Protein AF-A0A3N0CP15-F1 (afdb_monomer_lite)

Radius of gyration: 19.07 Å; chains: 1; bounding box: 37×77×39 Å

Sequence (208 aa):
MKNENTRAAVTLLIGIVIGVVVTFAYQRVSEISFGNDPLGYVDIVDRNRPIGADPAALLQRLDADTGGRWNVALHQDRHPIYGGTPLRSDATARHALARVVGLPDLASPDAQGVATNALDADSVRRNGILYVVWFQQPPMTQRWLVDNPRIFTAKDAEKARITYWAGTLAVYYVPAGEHDRSAQVRRWVQEAAQCPGTSAPCELIGAR

Organism: NCBI:txid661483

Secondary structure (DSSP, 8-state):
--SHHHHHHHHHHHHHHHHHHHHHHHHTT------S-TTTTEEEEES---S-S-HHHHHHHHHHHTTS-S--B---SS--SSS---TTT-HHHHHHHHTTBPPP-TTSSSEEEEEESTT-HHHHHHH-EEEEEEESSHHHHHHHHHH-S--BSSHHHHHH-EEEEETTEEEEEE-BTTB--HHHHHHHHHHHHH--STTS----S---

pLDDT: mean 71.69, std 19.22, range [30.52, 95.56]

Foldseek 3Di:
DPDPVVVVVVVVVVVVVVVVVVVVVVPVLDPPDPDPDLCPQEAELAQFQAPLADVLVLVVVVCVVVVNLFVKDAFPDDAGSPDDDHPVPPPPNVVVVVQFWDDDPSVDLFWGTKIWSRVPPRSCLQFNIKIKTFTRWSVSVVVCCSVPVAITPDSQQRVQWHWYDQIRMIMIGHANVVNGCPVVVVVSSNCVNPDRDDDDPDPPPDDD

Structure (mmCIF, N/CA/C/O backbone):
data_AF-A0A3N0CP15-F1
#
_entry.id   AF-A0A3N0CP15-F1
#
loop_
_atom_site.group_PDB
_atom_site.id
_atom_site.type_symbol
_atom_site.label_atom_id
_atom_site.label_alt_id
_atom_site.label_comp_id
_atom_site.label_asym_id
_atom_site.label_entity_id
_atom_site.label_seq_id
_atom_site.pdbx_PDB_ins_code
_atom_site.Cartn_x
_atom_site.Cartn_y
_atom_site.Cartn_z
_atom_site.occupancy
_atom_site.B_iso_or_equiv
_atom_site.auth_seq_id
_atom_site.auth_comp_id
_atom_site.auth_asym_id
_atom_site.auth_atom_id
_atom_site.pdbx_PDB_model_num
ATOM 1 N N . MET A 1 1 ? 3.086 -49.432 -19.889 1.00 46.22 1 MET A N 1
ATOM 2 C CA . MET A 1 1 ? 3.460 -48.000 -19.935 1.00 46.22 1 MET A CA 1
ATOM 3 C C . MET A 1 1 ? 2.237 -47.163 -20.294 1.00 46.22 1 MET A C 1
ATOM 5 O O . MET A 1 1 ? 1.964 -46.931 -21.460 1.00 46.22 1 MET A O 1
ATOM 9 N N . LYS A 1 2 ? 1.423 -46.798 -19.306 1.00 45.94 2 LYS A N 1
ATOM 10 C CA . LYS A 1 2 ? 0.228 -45.957 -19.476 1.00 45.94 2 LYS A CA 1
ATOM 11 C C . LYS A 1 2 ? -0.007 -45.363 -18.092 1.00 45.94 2 LYS A C 1
ATOM 13 O O . LYS A 1 2 ? -0.612 -46.057 -17.298 1.00 45.94 2 LYS A O 1
ATOM 18 N N . ASN A 1 3 ? 0.635 -44.244 -17.733 1.00 52.16 3 ASN A N 1
ATOM 19 C CA . ASN A 1 3 ? 0.315 -43.491 -16.500 1.00 52.16 3 ASN A CA 1
ATOM 20 C C . ASN A 1 3 ? 1.058 -42.150 -16.321 1.00 52.16 3 ASN A C 1
ATOM 22 O O . ASN A 1 3 ? 0.645 -41.369 -15.469 1.00 52.16 3 ASN A O 1
ATOM 26 N N . GLU A 1 4 ? 2.093 -41.824 -17.102 1.00 49.28 4 GLU A N 1
ATOM 27 C CA . GLU A 1 4 ? 2.768 -40.516 -16.961 1.00 49.28 4 GLU A CA 1
ATOM 28 C C . GLU A 1 4 ? 2.059 -39.387 -17.721 1.00 49.28 4 GLU A C 1
ATOM 30 O O . GLU A 1 4 ? 1.845 -38.311 -17.164 1.00 49.28 4 GLU A O 1
ATOM 35 N N . ASN A 1 5 ? 1.559 -39.652 -18.932 1.00 45.16 5 ASN A N 1
ATOM 36 C CA . ASN A 1 5 ? 0.883 -38.627 -19.741 1.00 45.16 5 ASN A CA 1
ATOM 37 C C . ASN A 1 5 ? -0.456 -38.166 -19.133 1.00 45.16 5 ASN A C 1
ATOM 39 O O . ASN A 1 5 ? -0.862 -37.021 -19.315 1.00 45.16 5 ASN A O 1
ATOM 43 N N . THR A 1 6 ? -1.129 -39.031 -18.367 1.00 45.34 6 THR A N 1
ATOM 44 C CA . THR A 1 6 ? -2.419 -38.715 -17.734 1.00 45.34 6 THR A CA 1
ATOM 45 C C . THR A 1 6 ? -2.257 -37.773 -16.540 1.00 45.34 6 THR A C 1
ATOM 47 O O . THR A 1 6 ? -3.115 -36.926 -16.313 1.00 45.34 6 THR A O 1
ATOM 50 N N . ARG A 1 7 ? -1.145 -37.864 -15.794 1.00 46.94 7 ARG A N 1
ATOM 51 C CA . ARG A 1 7 ? -0.870 -36.955 -14.668 1.00 46.94 7 ARG A CA 1
ATOM 52 C C . ARG A 1 7 ? -0.542 -35.546 -15.157 1.00 46.94 7 ARG A C 1
ATOM 54 O O . ARG A 1 7 ? -1.118 -34.594 -14.644 1.00 46.94 7 ARG A O 1
ATOM 61 N N . ALA A 1 8 ? 0.288 -35.422 -16.193 1.00 47.22 8 ALA A N 1
ATOM 62 C CA . ALA A 1 8 ? 0.636 -34.124 -16.775 1.00 47.22 8 ALA A CA 1
ATOM 63 C C . ALA A 1 8 ? -0.590 -33.389 -17.354 1.00 47.22 8 ALA A C 1
ATOM 65 O O . ALA A 1 8 ? -0.752 -32.189 -17.138 1.00 47.22 8 ALA A O 1
ATOM 66 N N . ALA A 1 9 ? -1.494 -34.115 -18.021 1.00 45.41 9 ALA A N 1
ATOM 67 C CA . ALA A 1 9 ? -2.716 -33.540 -18.585 1.00 45.41 9 ALA A CA 1
ATOM 68 C C . ALA A 1 9 ? -3.695 -33.037 -17.507 1.00 45.41 9 ALA A C 1
ATOM 70 O O . ALA A 1 9 ? -4.294 -31.976 -17.670 1.00 45.41 9 ALA A O 1
ATOM 71 N N . VAL A 1 10 ? -3.825 -33.758 -16.387 1.00 47.12 10 VAL A N 1
ATOM 72 C CA . VAL A 1 10 ? -4.705 -33.368 -15.271 1.00 47.12 10 VAL A CA 1
ATOM 73 C C . VAL A 1 10 ? -4.146 -32.158 -14.516 1.00 47.12 10 VAL A C 1
ATOM 75 O O . VAL A 1 10 ? -4.905 -31.252 -14.180 1.00 47.12 10 VAL A O 1
ATOM 78 N N . THR A 1 11 ? -2.827 -32.080 -14.304 1.00 50.75 11 THR A N 1
ATOM 79 C CA . THR A 1 11 ? -2.199 -30.916 -13.654 1.00 50.75 11 THR A CA 1
ATOM 80 C C . THR A 1 11 ? -2.327 -29.647 -14.503 1.00 50.75 11 THR A C 1
ATOM 82 O O . THR A 1 11 ? -2.621 -28.582 -13.960 1.00 50.75 11 THR A O 1
ATOM 85 N N . LEU A 1 12 ? -2.183 -29.753 -15.829 1.00 48.91 12 LEU A N 1
ATOM 86 C CA . LEU A 1 12 ? -2.346 -28.615 -16.738 1.00 48.91 12 LEU A CA 1
ATOM 87 C C . LEU A 1 12 ? -3.802 -28.113 -16.770 1.00 48.91 12 LEU A C 1
ATOM 89 O O . LEU A 1 12 ? -4.042 -26.911 -16.695 1.00 48.91 12 LEU A O 1
ATOM 93 N N . LEU A 1 13 ? -4.777 -29.028 -16.815 1.00 39.94 13 LEU A N 1
ATOM 94 C CA . LEU A 1 13 ? -6.205 -28.691 -16.794 1.00 39.94 13 LEU A CA 1
ATOM 95 C C . LEU A 1 13 ? -6.622 -28.004 -15.489 1.00 39.94 13 LEU A C 1
ATOM 97 O O . LEU A 1 13 ? -7.346 -27.013 -15.532 1.00 39.94 13 LEU A O 1
ATOM 101 N N . ILE A 1 14 ? -6.128 -28.471 -14.339 1.00 50.03 14 ILE A N 1
ATOM 102 C CA . ILE A 1 14 ? -6.395 -27.828 -13.043 1.00 50.03 14 ILE A CA 1
ATOM 103 C C . ILE A 1 14 ? -5.742 -26.438 -12.983 1.00 50.03 14 ILE A C 1
ATOM 105 O O . ILE A 1 14 ? -6.382 -25.491 -12.531 1.00 50.03 14 ILE A O 1
ATOM 109 N N . GLY A 1 15 ? -4.516 -26.284 -13.495 1.00 39.75 15 GLY A N 1
ATOM 110 C CA . GLY A 1 15 ? -3.841 -24.984 -13.572 1.00 39.75 15 GLY A CA 1
ATOM 111 C C . GLY A 1 15 ? -4.588 -23.966 -14.442 1.00 39.75 15 GLY A C 1
ATOM 112 O O . GLY A 1 15 ? -4.748 -22.815 -14.038 1.00 39.75 15 GLY A O 1
ATOM 113 N N . ILE A 1 16 ? -5.113 -24.396 -15.594 1.00 48.88 16 ILE A N 1
ATOM 114 C CA . ILE A 1 16 ? -5.900 -23.544 -16.501 1.00 48.88 16 ILE A CA 1
ATOM 115 C C . ILE A 1 16 ? -7.255 -23.188 -15.878 1.00 48.88 16 ILE A C 1
ATOM 117 O O . ILE A 1 16 ? -7.659 -22.029 -15.926 1.00 48.88 16 ILE A O 1
ATOM 121 N N . VAL A 1 17 ? -7.945 -24.143 -15.247 1.00 46.31 17 VAL A N 1
ATOM 122 C CA . VAL A 1 17 ? -9.242 -23.884 -14.599 1.00 46.31 17 VAL A CA 1
ATOM 123 C C . VAL A 1 17 ? -9.085 -22.941 -13.401 1.00 46.31 17 VAL A C 1
ATOM 125 O O . VAL A 1 17 ? -9.885 -22.021 -13.261 1.00 46.31 17 VAL A O 1
ATOM 128 N N . ILE A 1 18 ? -8.036 -23.084 -12.582 1.00 45.28 18 ILE A N 1
ATOM 129 C CA . ILE A 1 18 ? -7.762 -22.148 -11.477 1.00 45.28 18 ILE A CA 1
ATOM 130 C C . ILE A 1 18 ? -7.385 -20.764 -12.020 1.00 45.28 18 ILE A C 1
ATOM 132 O O . ILE A 1 18 ? -7.938 -19.768 -11.555 1.00 45.28 18 ILE A O 1
ATOM 136 N N . GLY A 1 19 ? -6.513 -20.690 -13.034 1.00 41.66 19 GLY A N 1
ATOM 137 C CA . GLY A 1 19 ? -6.135 -19.424 -13.668 1.00 41.66 19 GLY A CA 1
ATOM 138 C C . GLY A 1 19 ? -7.348 -18.666 -14.214 1.00 41.66 19 GLY A C 1
ATOM 139 O O . GLY A 1 19 ? -7.547 -17.502 -13.880 1.00 41.66 19 GLY A O 1
ATOM 140 N N . VAL A 1 20 ? -8.217 -19.349 -14.966 1.00 44.19 20 VAL A N 1
ATOM 141 C CA . VAL A 1 20 ? -9.418 -18.751 -15.573 1.00 44.19 20 VAL A CA 1
ATOM 142 C C . VAL A 1 20 ? -10.467 -18.375 -14.522 1.00 44.19 20 VAL A C 1
ATOM 144 O O . VAL A 1 20 ? -11.064 -17.306 -14.628 1.00 44.19 20 VAL A O 1
ATOM 147 N N . VAL A 1 21 ? -10.684 -19.190 -13.484 1.00 40.47 21 VAL A N 1
ATOM 148 C CA . VAL A 1 21 ? -11.671 -18.883 -12.429 1.00 40.47 21 VAL A CA 1
ATOM 149 C C . VAL A 1 21 ? -11.234 -17.685 -11.577 1.00 40.47 21 VAL A C 1
ATOM 151 O O . VAL A 1 21 ? -12.080 -16.855 -11.234 1.00 40.47 21 VAL A O 1
ATOM 154 N N . VAL A 1 22 ? -9.932 -17.523 -11.301 1.00 41.38 22 VAL A N 1
ATOM 155 C CA . VAL A 1 22 ? -9.411 -16.326 -10.616 1.00 41.38 22 VAL A CA 1
ATOM 156 C C . VAL A 1 22 ? -9.591 -15.079 -11.489 1.00 41.38 22 VAL A C 1
ATOM 158 O O . VAL A 1 22 ? -10.081 -14.062 -10.996 1.00 41.38 22 VAL A O 1
ATOM 161 N N . THR A 1 23 ? -9.305 -15.152 -12.795 1.00 37.84 23 THR A N 1
ATOM 162 C CA . THR A 1 23 ? -9.534 -14.018 -13.710 1.00 37.84 23 THR A CA 1
ATOM 163 C C . THR A 1 23 ? -11.022 -13.659 -13.829 1.00 37.84 23 THR A C 1
ATOM 165 O O . THR A 1 23 ? -11.381 -12.480 -13.826 1.00 37.84 23 THR A O 1
ATOM 168 N N . PHE A 1 24 ? -11.915 -14.653 -13.884 1.00 35.69 24 PHE A N 1
ATOM 169 C CA . PHE A 1 24 ? -13.351 -14.426 -14.096 1.00 35.69 24 PHE A CA 1
ATOM 170 C C . PHE A 1 24 ? -14.070 -13.889 -12.845 1.00 35.69 24 PHE A C 1
ATOM 172 O O . PHE A 1 24 ? -14.987 -13.071 -12.960 1.00 35.69 24 PHE A O 1
ATOM 179 N N . ALA A 1 25 ? -13.631 -14.275 -11.642 1.00 35.50 25 ALA A N 1
ATOM 180 C CA . ALA A 1 25 ? -14.121 -13.682 -10.395 1.00 35.50 25 ALA A CA 1
ATOM 181 C C . ALA A 1 25 ? -13.690 -12.207 -10.241 1.00 35.50 25 ALA A C 1
ATOM 183 O O . ALA A 1 25 ? -14.444 -11.401 -9.692 1.00 35.50 25 ALA A O 1
ATOM 184 N N . TYR A 1 26 ? -12.530 -11.824 -10.791 1.00 36.69 26 TYR A N 1
ATOM 185 C CA . TYR A 1 26 ? -12.058 -10.433 -10.808 1.00 36.69 26 TYR A CA 1
ATOM 186 C C . TYR A 1 26 ? -12.918 -9.514 -11.692 1.00 36.69 26 TYR A C 1
ATOM 188 O O . TYR A 1 26 ? -13.168 -8.364 -11.313 1.00 36.69 26 TYR A O 1
ATOM 196 N N . GLN A 1 27 ? -13.409 -10.015 -12.835 1.00 32.28 27 GLN A N 1
ATOM 197 C CA . GLN A 1 27 ? -14.164 -9.213 -13.807 1.00 32.28 27 GLN A CA 1
ATOM 198 C C . GLN A 1 27 ? -15.611 -8.909 -13.388 1.00 32.28 27 GLN A C 1
ATOM 200 O O . GLN A 1 27 ? -16.120 -7.847 -13.719 1.00 32.28 27 GLN A O 1
ATOM 205 N N . ARG A 1 28 ? -16.293 -9.762 -12.610 1.00 33.00 28 ARG A N 1
ATOM 206 C CA . ARG A 1 28 ? -17.709 -9.517 -12.242 1.00 33.00 28 ARG A CA 1
ATOM 207 C C . ARG A 1 28 ? -17.947 -8.486 -11.127 1.00 33.00 28 ARG A C 1
ATOM 209 O O . ARG A 1 28 ? -19.094 -8.241 -10.766 1.00 33.00 28 ARG A O 1
ATOM 216 N N . VAL A 1 29 ? -16.898 -7.869 -10.585 1.00 39.78 29 VAL A N 1
ATOM 217 C CA . VAL A 1 29 ? -16.997 -6.846 -9.521 1.00 39.78 29 VAL A CA 1
ATOM 218 C C . VAL A 1 29 ? -16.817 -5.416 -10.074 1.00 39.78 29 VAL A C 1
ATOM 220 O O . VAL A 1 29 ? -16.849 -4.451 -9.311 1.00 39.78 29 VAL A O 1
ATOM 223 N N . SER A 1 30 ? -16.635 -5.250 -11.389 1.00 37.47 30 SER A N 1
ATOM 224 C CA . SER A 1 30 ? -16.249 -3.979 -12.011 1.00 37.47 30 SER A CA 1
ATOM 225 C C . SER A 1 30 ? -17.428 -3.033 -12.286 1.00 37.47 30 SER A C 1
ATOM 227 O O . SER A 1 30 ? -17.996 -3.030 -13.372 1.00 37.47 30 SER A O 1
ATOM 229 N N . GLU A 1 31 ? -17.716 -2.155 -11.330 1.00 40.22 31 GLU A N 1
ATOM 230 C CA . GLU A 1 31 ? -18.265 -0.816 -11.603 1.00 40.22 31 GLU A CA 1
ATOM 231 C C . GLU A 1 31 ? -17.360 0.231 -10.942 1.00 40.22 31 GLU A C 1
ATOM 233 O O . GLU A 1 31 ? -17.780 1.024 -10.105 1.00 40.22 31 GLU A O 1
ATOM 238 N N . ILE A 1 32 ? -16.067 0.201 -11.271 1.00 46.78 32 ILE A N 1
ATOM 239 C CA . ILE A 1 32 ? -15.185 1.345 -11.030 1.00 46.78 32 ILE A CA 1
ATOM 240 C C . ILE A 1 32 ? -14.825 1.876 -12.413 1.00 46.78 32 ILE A C 1
ATOM 242 O O . ILE A 1 32 ? -13.934 1.360 -13.082 1.00 46.78 32 ILE A O 1
ATOM 246 N N . SER A 1 33 ? -15.610 2.846 -12.881 1.00 44.72 33 SER A N 1
ATOM 247 C CA . SER A 1 33 ? -15.343 3.568 -14.121 1.00 44.72 33 SER A CA 1
ATOM 248 C C . SER A 1 33 ? -14.274 4.615 -13.836 1.00 44.72 33 SER A C 1
ATOM 250 O O . SER A 1 33 ? -14.584 5.740 -13.449 1.00 44.72 33 SER A O 1
ATOM 252 N N . PHE A 1 34 ? -13.008 4.251 -14.010 1.00 55.12 34 PHE A N 1
ATOM 253 C CA . PHE A 1 34 ? -11.954 5.244 -14.192 1.00 55.12 34 PHE A CA 1
ATOM 254 C C . PHE A 1 34 ? -12.247 5.920 -15.537 1.00 55.12 34 PHE A C 1
ATOM 256 O O . PHE A 1 34 ? -12.466 5.220 -16.520 1.00 55.12 34 PHE A O 1
ATOM 263 N N . GLY A 1 35 ? -12.387 7.247 -15.577 1.00 54.44 35 GLY A N 1
ATOM 264 C CA . GLY A 1 35 ? -12.633 7.975 -16.828 1.00 54.44 35 GLY A CA 1
ATOM 265 C C . GLY A 1 35 ? -11.464 7.848 -17.820 1.00 54.44 35 GLY A C 1
ATOM 266 O O . GLY A 1 35 ? -10.743 6.860 -17.851 1.00 54.44 35 GLY A O 1
ATOM 267 N N . ASN A 1 36 ? -11.205 8.884 -18.618 1.00 68.88 36 ASN A N 1
ATOM 268 C CA . ASN A 1 36 ? -10.101 8.850 -19.593 1.00 68.88 36 ASN A CA 1
ATOM 269 C C . ASN A 1 36 ? -8.689 8.913 -18.965 1.00 68.88 36 ASN A C 1
ATOM 271 O O . ASN A 1 36 ? -7.705 8.823 -19.695 1.00 68.88 36 ASN A O 1
ATOM 275 N N . ASP A 1 37 ? -8.574 9.095 -17.644 1.00 79.69 37 ASP A N 1
ATOM 276 C CA . ASP A 1 37 ? -7.298 9.143 -16.926 1.00 79.69 37 ASP A CA 1
ATOM 277 C C . ASP A 1 37 ? -7.055 7.830 -16.153 1.00 79.69 37 ASP A C 1
ATOM 279 O O . ASP A 1 37 ? -7.742 7.583 -15.152 1.00 79.69 37 ASP A O 1
ATOM 283 N N . PRO A 1 38 ? -6.074 6.998 -16.564 1.00 81.81 38 PRO A N 1
ATOM 284 C CA . PRO A 1 38 ? -5.756 5.739 -15.891 1.00 81.81 38 PRO A CA 1
ATOM 285 C C . PRO A 1 38 ? -5.200 5.926 -14.473 1.00 81.81 38 PRO A C 1
ATOM 287 O O . PRO A 1 38 ? -5.120 4.947 -13.742 1.00 81.81 38 PRO A O 1
ATOM 290 N N . LEU A 1 39 ? -4.829 7.145 -14.065 1.00 86.75 39 LEU A N 1
ATOM 291 C CA . LEU A 1 39 ? -4.382 7.469 -12.705 1.00 86.75 39 LEU A CA 1
ATOM 292 C C . LEU A 1 39 ? -5.367 8.377 -11.958 1.00 86.75 39 LEU A C 1
ATOM 294 O O . LEU A 1 39 ? -5.045 8.852 -10.872 1.00 86.75 39 LEU A O 1
ATOM 298 N N . GLY A 1 40 ? -6.587 8.575 -12.473 1.00 83.19 40 GLY A N 1
ATOM 299 C CA . GLY A 1 40 ? -7.582 9.468 -11.862 1.00 83.19 40 GLY A CA 1
ATOM 300 C C . GLY A 1 40 ? -8.027 9.078 -10.442 1.00 83.19 40 GLY A C 1
ATOM 301 O O . GLY A 1 40 ? -8.698 9.856 -9.773 1.00 83.19 40 GLY A O 1
ATOM 302 N N . TYR A 1 41 ? -7.655 7.886 -9.965 1.00 85.56 41 TYR A N 1
ATOM 303 C CA . TYR A 1 41 ? -7.896 7.407 -8.599 1.00 85.56 41 TYR A CA 1
ATOM 304 C C . TYR A 1 41 ? -6.711 7.626 -7.637 1.00 85.56 41 TYR A C 1
ATOM 306 O O . TYR A 1 41 ? -6.780 7.185 -6.486 1.00 85.56 41 TYR A O 1
ATOM 314 N N . VAL A 1 42 ? -5.610 8.220 -8.108 1.00 90.44 42 VAL A N 1
ATOM 315 C CA . VAL A 1 42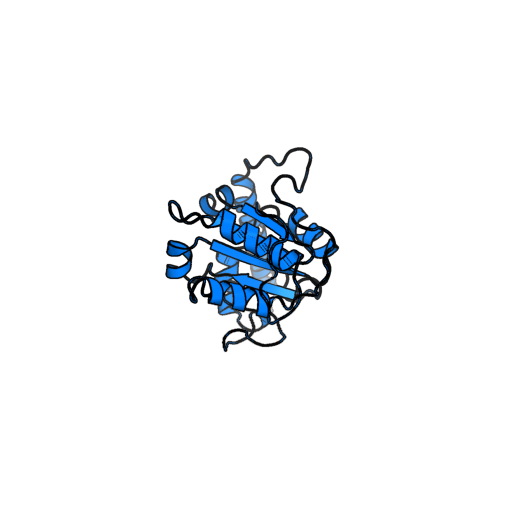 ? -4.356 8.396 -7.364 1.00 90.44 42 VAL A CA 1
ATOM 316 C C . VAL A 1 42 ? -4.157 9.870 -7.010 1.00 90.44 42 VAL A C 1
ATOM 318 O O . VAL A 1 42 ? -4.134 10.724 -7.893 1.00 90.44 42 VAL A O 1
ATOM 321 N N . ASP A 1 43 ? -3.929 10.170 -5.731 1.00 92.00 43 ASP A N 1
ATOM 322 C CA . ASP A 1 43 ? -3.411 11.471 -5.296 1.00 92.00 43 ASP A CA 1
ATOM 323 C C . ASP A 1 43 ? -1.889 11.504 -5.513 1.00 92.00 43 ASP A C 1
ATOM 325 O O . ASP A 1 43 ? -1.116 10.818 -4.835 1.00 92.00 43 ASP A O 1
ATOM 329 N N . ILE A 1 44 ? -1.453 12.262 -6.518 1.00 90.12 44 ILE A N 1
ATOM 330 C CA . ILE A 1 44 ? -0.044 12.357 -6.901 1.00 90.12 44 ILE A CA 1
ATOM 331 C C . ILE A 1 44 ? 0.630 13.438 -6.056 1.00 90.12 44 ILE A C 1
ATOM 333 O O . ILE A 1 44 ? 0.451 14.630 -6.299 1.00 90.12 44 ILE A O 1
ATOM 337 N N . VAL A 1 45 ? 1.452 13.012 -5.100 1.00 87.19 45 VAL A N 1
ATOM 338 C CA . VAL A 1 45 ? 2.216 13.889 -4.204 1.00 87.19 45 VAL A CA 1
ATOM 339 C C . VAL A 1 45 ? 3.534 14.329 -4.847 1.00 87.19 45 VAL A C 1
ATOM 341 O O . VAL A 1 45 ? 3.875 15.508 -4.813 1.00 87.19 45 VAL A O 1
ATOM 344 N N . ASP A 1 46 ? 4.266 13.395 -5.459 1.00 84.19 46 ASP A N 1
ATOM 345 C CA . ASP A 1 46 ? 5.496 13.651 -6.224 1.00 84.19 46 ASP A CA 1
ATOM 346 C C . ASP A 1 46 ? 5.651 12.550 -7.285 1.00 84.19 46 ASP A C 1
ATOM 348 O O . ASP A 1 46 ? 5.376 11.384 -7.010 1.00 84.19 46 ASP A O 1
ATOM 352 N N . ARG A 1 47 ? 6.086 12.892 -8.501 1.00 84.06 47 ARG A N 1
ATOM 353 C CA . ARG A 1 47 ? 6.284 11.927 -9.600 1.00 84.06 47 ARG A CA 1
ATOM 354 C C . ARG A 1 47 ? 7.712 11.427 -9.740 1.00 84.06 47 ARG A C 1
ATOM 356 O O . ARG A 1 47 ? 7.924 10.370 -10.320 1.00 84.06 47 ARG A O 1
ATOM 363 N N . ASN A 1 48 ? 8.692 12.193 -9.279 1.00 80.94 48 ASN A N 1
ATOM 364 C CA . ASN A 1 48 ? 10.073 12.070 -9.739 1.00 80.94 48 ASN A CA 1
ATOM 365 C C . ASN A 1 48 ? 11.046 11.676 -8.631 1.00 80.94 48 ASN A C 1
ATOM 367 O O . ASN A 1 48 ? 12.223 11.460 -8.915 1.00 80.94 48 ASN A O 1
ATOM 371 N N . ARG A 1 49 ? 10.591 11.576 -7.379 1.00 73.19 49 ARG A N 1
ATOM 372 C CA . ARG A 1 49 ? 11.471 11.276 -6.247 1.00 73.19 49 ARG A CA 1
ATOM 373 C C . ARG A 1 49 ? 12.099 9.871 -6.364 1.00 73.19 49 ARG A C 1
ATOM 375 O O . ARG A 1 49 ? 11.351 8.900 -6.282 1.00 73.19 49 ARG A O 1
ATOM 382 N N . PRO A 1 50 ? 13.430 9.728 -6.554 1.00 64.56 50 PRO A N 1
ATOM 383 C CA . PRO A 1 50 ? 14.091 8.418 -6.588 1.00 64.56 50 PRO A CA 1
ATOM 384 C C . PRO A 1 50 ? 14.163 7.797 -5.182 1.00 64.56 50 PRO A C 1
ATOM 386 O O . PRO A 1 50 ? 13.858 8.480 -4.201 1.00 64.56 50 PRO A O 1
ATOM 389 N N . ILE A 1 51 ? 14.633 6.542 -5.062 1.00 58.19 51 ILE A N 1
ATOM 390 C CA . ILE A 1 51 ? 14.958 5.951 -3.751 1.00 58.19 51 ILE A CA 1
ATOM 391 C C . ILE A 1 51 ? 16.120 6.751 -3.141 1.00 58.19 51 ILE A C 1
ATOM 393 O O . ILE A 1 51 ? 17.288 6.460 -3.384 1.00 58.19 51 ILE A O 1
ATOM 397 N N . GLY A 1 52 ? 15.793 7.797 -2.385 1.00 47.19 52 GLY A N 1
ATOM 398 C CA . GLY A 1 52 ? 16.735 8.582 -1.586 1.00 47.19 52 GLY A CA 1
ATOM 399 C C . GLY A 1 52 ? 16.455 8.496 -0.086 1.00 47.19 52 GLY A C 1
ATOM 400 O O . GLY A 1 52 ? 17.370 8.668 0.711 1.00 47.19 52 GLY A O 1
ATOM 401 N N . ALA A 1 53 ? 15.214 8.203 0.311 1.00 51.62 53 ALA A N 1
ATOM 402 C CA . ALA A 1 53 ? 14.864 7.902 1.693 1.00 51.62 53 ALA A CA 1
ATOM 403 C C . ALA A 1 53 ? 14.936 6.392 1.900 1.00 51.62 53 ALA A C 1
ATOM 405 O O . ALA A 1 53 ? 14.403 5.648 1.079 1.00 51.62 53 ALA A O 1
ATOM 406 N N . ASP A 1 54 ? 15.557 5.941 2.986 1.00 63.75 54 ASP A N 1
ATOM 407 C CA . ASP A 1 54 ? 15.429 4.555 3.423 1.00 63.75 54 ASP A CA 1
ATOM 408 C C . ASP A 1 54 ? 13.952 4.292 3.787 1.00 63.75 54 ASP A C 1
ATOM 410 O O . ASP A 1 54 ? 13.476 4.837 4.793 1.00 63.75 54 ASP A O 1
ATOM 414 N N . PRO A 1 55 ? 13.194 3.497 2.996 1.00 64.62 55 PRO A N 1
ATOM 415 C CA . PRO A 1 55 ? 11.787 3.225 3.281 1.00 64.62 55 PRO A CA 1
ATOM 416 C C . PRO A 1 55 ? 11.613 2.586 4.658 1.00 64.62 55 PRO A C 1
ATOM 418 O O . PRO A 1 55 ? 10.581 2.778 5.298 1.00 64.62 55 PRO A O 1
ATOM 421 N N . ALA A 1 56 ? 12.640 1.879 5.142 1.00 68.00 56 ALA A N 1
ATOM 422 C CA . ALA A 1 56 ? 12.620 1.296 6.464 1.00 68.00 56 ALA A CA 1
ATOM 423 C C . ALA A 1 56 ? 12.623 2.342 7.577 1.00 68.00 56 ALA A C 1
ATOM 425 O O . ALA A 1 56 ? 11.771 2.296 8.462 1.00 68.00 56 ALA A O 1
ATOM 426 N N . ALA A 1 57 ? 13.521 3.322 7.504 1.00 68.38 57 ALA A N 1
ATOM 427 C CA . ALA A 1 57 ? 13.556 4.427 8.458 1.00 68.38 57 ALA A CA 1
ATOM 428 C C . ALA A 1 57 ? 12.243 5.234 8.450 1.00 68.38 57 ALA A C 1
ATOM 430 O O . ALA A 1 57 ? 11.763 5.658 9.503 1.00 68.38 57 ALA A O 1
ATOM 431 N N . LEU A 1 58 ? 11.626 5.414 7.275 1.00 70.50 58 LEU A N 1
ATOM 432 C CA . LEU A 1 58 ? 10.335 6.099 7.145 1.00 70.50 58 LEU A CA 1
ATOM 433 C C . LEU A 1 58 ? 9.184 5.337 7.816 1.00 70.50 58 LEU A C 1
ATOM 435 O O . LEU A 1 58 ? 8.324 5.954 8.445 1.00 70.50 58 LEU A O 1
ATOM 439 N N . LEU A 1 59 ? 9.165 4.009 7.697 1.00 73.56 59 LEU A N 1
ATOM 440 C CA . LEU A 1 59 ? 8.151 3.163 8.328 1.00 73.56 59 LEU A CA 1
ATOM 441 C C . LEU A 1 59 ? 8.376 3.030 9.839 1.00 73.56 59 LEU A C 1
ATOM 443 O O . LEU A 1 59 ? 7.414 3.123 10.596 1.00 73.56 59 LEU A O 1
ATOM 447 N N . GLN A 1 60 ? 9.631 2.927 10.293 1.00 73.31 60 GLN A N 1
ATOM 448 C CA . GLN A 1 60 ? 9.968 2.991 11.724 1.00 73.31 60 GLN A CA 1
ATOM 449 C C . GLN A 1 60 ? 9.503 4.298 12.352 1.00 73.31 60 GLN A C 1
ATOM 451 O O . GLN A 1 60 ? 8.989 4.300 13.468 1.00 73.31 60 GLN A O 1
ATOM 456 N N . ARG A 1 61 ? 9.674 5.412 11.637 1.00 72.25 61 ARG A N 1
ATOM 457 C CA . ARG A 1 61 ? 9.206 6.718 12.092 1.00 72.25 61 ARG A CA 1
ATOM 458 C C . ARG A 1 61 ? 7.687 6.776 12.177 1.00 72.25 61 ARG A C 1
ATOM 460 O O . ARG A 1 61 ? 7.175 7.261 13.175 1.00 72.25 61 ARG A O 1
ATOM 467 N N . LEU A 1 62 ? 6.973 6.254 11.180 1.00 73.81 62 LEU A N 1
ATOM 468 C CA . LEU A 1 62 ? 5.513 6.164 11.225 1.00 73.81 62 LEU A CA 1
ATOM 469 C C . LEU A 1 62 ? 5.039 5.362 12.445 1.00 73.81 62 LEU A C 1
ATOM 471 O O . LEU A 1 62 ? 4.135 5.795 13.166 1.00 73.81 62 LEU A O 1
ATOM 475 N N . ASP A 1 63 ? 5.653 4.206 12.693 1.00 74.19 63 ASP A N 1
ATOM 476 C CA . ASP A 1 63 ? 5.341 3.422 13.881 1.00 74.19 63 ASP A CA 1
ATOM 477 C C . ASP A 1 63 ? 5.687 4.215 15.151 1.00 74.19 63 ASP A C 1
ATOM 479 O O . ASP A 1 63 ? 4.830 4.356 16.016 1.00 74.19 63 ASP A O 1
ATOM 483 N N . ALA A 1 64 ? 6.860 4.843 15.250 1.00 73.81 64 ALA A N 1
ATOM 484 C CA . ALA A 1 64 ? 7.241 5.656 16.410 1.00 73.81 64 ALA A CA 1
ATOM 485 C C . ALA A 1 64 ? 6.281 6.837 16.675 1.00 73.81 64 ALA A C 1
ATOM 487 O O . ALA A 1 64 ? 5.789 6.981 17.795 1.00 73.81 64 ALA A O 1
ATOM 488 N N . ASP A 1 65 ? 5.942 7.623 15.650 1.00 69.88 65 ASP A N 1
ATOM 489 C CA . ASP A 1 65 ? 5.045 8.788 15.733 1.00 69.88 65 ASP A CA 1
ATOM 490 C C . ASP A 1 65 ? 3.612 8.398 16.123 1.00 69.88 65 ASP A C 1
ATOM 492 O O . ASP A 1 65 ? 2.823 9.223 16.592 1.00 69.88 65 ASP A O 1
ATOM 496 N N . THR A 1 66 ? 3.257 7.126 15.949 1.00 68.81 66 THR A N 1
ATOM 497 C CA . THR A 1 66 ? 1.964 6.578 16.370 1.00 68.81 66 THR A CA 1
ATOM 498 C C . THR A 1 66 ? 2.046 5.722 17.630 1.00 68.81 66 THR A C 1
ATOM 500 O O . THR A 1 66 ? 1.022 5.198 18.064 1.00 68.81 66 THR A O 1
ATOM 503 N N . GLY A 1 67 ? 3.219 5.604 18.257 1.00 68.75 67 GLY A N 1
ATOM 504 C CA . GLY A 1 67 ? 3.428 4.779 19.448 1.00 68.75 67 GLY A CA 1
ATOM 505 C C . GLY A 1 67 ? 3.345 3.274 19.175 1.00 68.75 67 GLY A C 1
ATOM 506 O O . GLY A 1 67 ? 2.779 2.541 19.982 1.00 68.75 67 GLY A O 1
ATOM 507 N N . GLY A 1 68 ? 3.845 2.826 18.023 1.00 66.75 68 GLY A N 1
ATOM 508 C CA . GLY A 1 68 ? 3.855 1.435 17.562 1.00 66.75 68 GLY A CA 1
ATOM 509 C C . GLY A 1 68 ? 2.472 0.910 17.188 1.00 66.75 68 GLY A C 1
ATOM 510 O O . GLY A 1 68 ? 2.210 -0.281 17.299 1.00 66.75 68 GLY A O 1
ATOM 511 N N . ARG A 1 69 ? 1.531 1.790 16.829 1.00 70.81 69 ARG A N 1
ATOM 512 C CA . ARG A 1 69 ? 0.131 1.383 16.646 1.00 70.81 69 ARG A CA 1
ATOM 513 C C . ARG A 1 69 ? -0.138 0.726 15.307 1.00 70.81 69 ARG A C 1
ATOM 515 O O . ARG A 1 69 ? -1.135 0.004 15.241 1.00 70.81 69 ARG A O 1
ATOM 522 N N . TRP A 1 70 ? 0.671 0.980 14.278 1.00 74.12 70 TRP A N 1
ATOM 523 C CA . TRP A 1 70 ? 0.460 0.378 12.965 1.00 74.12 70 TRP A CA 1
ATOM 524 C C . TRP A 1 70 ? 1.044 -1.031 12.880 1.00 74.12 70 TRP A C 1
ATOM 526 O O . TRP A 1 70 ? 0.452 -1.839 12.168 1.00 74.12 70 TRP A O 1
ATOM 536 N N . ASN A 1 71 ? 2.101 -1.360 13.633 1.00 66.62 71 ASN A N 1
ATOM 537 C CA . ASN A 1 71 ? 2.743 -2.683 13.607 1.00 66.62 71 ASN A CA 1
ATOM 538 C C . ASN A 1 71 ? 3.046 -3.119 12.162 1.00 66.62 71 ASN A C 1
ATOM 540 O O . ASN A 1 71 ? 2.703 -4.230 11.746 1.00 66.62 71 ASN A O 1
ATOM 544 N N . VAL A 1 72 ? 3.589 -2.208 11.349 1.00 66.06 72 VAL A N 1
ATOM 545 C CA . VAL A 1 72 ? 3.707 -2.449 9.907 1.00 66.06 72 VAL A CA 1
ATOM 546 C C . VAL A 1 72 ? 4.757 -3.534 9.670 1.00 66.06 72 VAL A C 1
ATOM 548 O O . VAL A 1 72 ? 5.943 -3.338 9.933 1.00 66.06 72 VAL A O 1
ATOM 551 N N . ALA A 1 73 ? 4.338 -4.688 9.150 1.00 57.34 73 ALA A N 1
ATOM 552 C CA . ALA A 1 73 ? 5.227 -5.814 8.913 1.00 57.34 73 ALA A CA 1
ATOM 553 C C . ALA A 1 73 ? 5.651 -5.954 7.436 1.00 57.34 73 ALA A C 1
ATOM 555 O O . ALA A 1 73 ? 4.825 -5.957 6.521 1.00 57.34 73 ALA A O 1
ATOM 556 N N . LEU A 1 74 ? 6.962 -6.217 7.305 1.00 54.81 74 LEU A N 1
ATOM 557 C CA . LEU A 1 74 ? 7.658 -7.158 6.409 1.00 54.81 74 LEU A CA 1
ATOM 558 C C . LEU A 1 74 ? 8.269 -6.675 5.077 1.00 54.81 74 LEU A C 1
ATOM 560 O O . LEU A 1 74 ? 7.588 -6.552 4.073 1.00 54.81 74 LEU A O 1
ATOM 564 N N . HIS A 1 75 ? 9.611 -6.562 5.080 1.00 58.91 75 HIS A N 1
ATOM 565 C CA . HIS A 1 75 ? 10.483 -6.034 4.018 1.00 58.91 75 HIS A CA 1
ATOM 566 C C . HIS A 1 75 ? 11.186 -7.097 3.150 1.00 58.91 75 HIS A C 1
ATOM 568 O O . HIS A 1 75 ? 11.422 -8.236 3.566 1.00 58.91 75 HIS A O 1
ATOM 574 N N . GLN A 1 76 ? 11.589 -6.660 1.951 1.00 56.25 76 GLN A N 1
ATOM 575 C CA . GLN A 1 76 ? 12.483 -7.348 1.018 1.00 56.25 76 GLN A CA 1
ATOM 576 C C . GLN A 1 76 ? 13.959 -7.010 1.341 1.00 56.25 76 GLN A C 1
ATOM 578 O O . GLN A 1 76 ? 14.392 -5.860 1.336 1.00 56.25 76 GLN A O 1
ATOM 583 N N . ASP A 1 77 ? 14.722 -8.059 1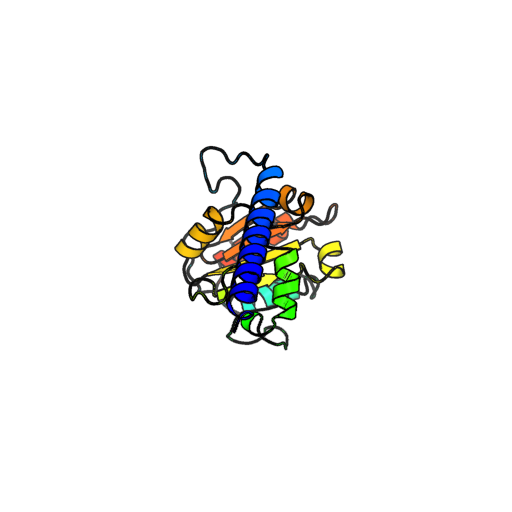.629 1.00 48.75 77 ASP A N 1
ATOM 584 C CA . ASP A 1 77 ? 16.114 -8.273 1.218 1.00 48.75 77 ASP A CA 1
ATOM 585 C C . ASP A 1 77 ? 17.278 -7.390 1.722 1.00 48.75 77 ASP A C 1
ATOM 587 O O . ASP A 1 77 ? 18.412 -7.751 1.406 1.00 48.75 77 ASP A O 1
ATOM 591 N N . ARG A 1 78 ? 17.116 -6.328 2.534 1.00 41.94 78 ARG A N 1
ATOM 592 C CA . ARG A 1 78 ? 18.305 -5.655 3.131 1.00 41.94 78 ARG A CA 1
ATOM 593 C C . ARG A 1 78 ? 18.526 -5.888 4.617 1.00 41.94 78 ARG A C 1
ATOM 595 O O . ARG A 1 78 ? 19.547 -6.468 4.940 1.00 41.94 78 ARG A O 1
ATOM 602 N N . HIS A 1 79 ? 17.609 -5.538 5.505 1.00 43.97 79 HIS A N 1
ATOM 603 C CA . HIS A 1 79 ? 17.640 -5.951 6.913 1.00 43.97 79 HIS A CA 1
ATOM 604 C C . HIS A 1 79 ? 16.198 -5.893 7.438 1.00 43.97 79 HIS A C 1
ATOM 606 O O . HIS A 1 79 ? 15.464 -4.979 7.054 1.00 43.97 79 HIS A O 1
ATOM 612 N N . PRO A 1 80 ? 15.745 -6.845 8.270 1.00 43.34 80 PRO A N 1
ATOM 613 C CA . PRO A 1 80 ? 14.436 -6.740 8.897 1.00 43.34 80 PRO A CA 1
ATOM 614 C C . PRO A 1 80 ? 14.398 -5.509 9.811 1.00 43.34 80 PRO A C 1
ATOM 616 O O . PRO A 1 80 ? 15.263 -5.331 10.662 1.00 43.34 80 PRO A O 1
ATOM 619 N N . ILE A 1 81 ? 13.381 -4.668 9.627 1.00 48.84 81 ILE A N 1
ATOM 620 C CA . ILE A 1 81 ? 13.122 -3.477 10.453 1.00 48.84 81 ILE A CA 1
ATOM 621 C C . ILE A 1 81 ? 12.825 -3.860 11.898 1.00 48.84 81 ILE A C 1
ATOM 623 O O . ILE A 1 81 ? 13.299 -3.232 12.841 1.00 48.84 81 ILE A O 1
ATOM 627 N N . TYR A 1 82 ? 12.035 -4.916 12.029 1.00 45.59 82 TYR A N 1
ATOM 628 C CA . TYR A 1 82 ? 11.682 -5.587 13.261 1.00 45.59 82 TYR A CA 1
ATOM 629 C C . TYR A 1 82 ? 12.093 -7.036 13.043 1.00 45.59 82 TYR A C 1
ATOM 631 O O . TYR A 1 82 ? 11.677 -7.622 12.043 1.00 45.59 82 TYR A O 1
ATOM 639 N N . GLY A 1 83 ? 12.976 -7.569 13.896 1.00 49.12 83 GLY A N 1
ATOM 640 C CA . GLY A 1 83 ? 13.591 -8.891 13.728 1.00 49.12 83 GLY A CA 1
ATOM 641 C C . GLY A 1 83 ? 12.620 -9.930 13.156 1.00 49.12 83 GLY A C 1
ATOM 642 O O . GLY A 1 83 ? 11.563 -10.177 13.725 1.00 49.12 83 GLY A O 1
ATOM 643 N N . GLY A 1 84 ? 12.960 -10.495 11.997 1.00 51.53 84 GLY A N 1
ATOM 644 C CA . GLY A 1 84 ? 12.071 -11.369 11.235 1.00 51.53 84 GLY A CA 1
ATOM 645 C C . GLY A 1 84 ? 12.709 -11.862 9.937 1.00 51.53 84 GLY A C 1
ATOM 646 O O . GLY A 1 84 ? 13.724 -11.333 9.481 1.00 51.53 84 GLY A O 1
ATOM 647 N N . THR A 1 85 ? 12.130 -12.907 9.351 1.00 56.28 85 THR A N 1
ATOM 648 C CA . THR A 1 85 ? 12.546 -13.465 8.056 1.00 56.28 85 THR A CA 1
ATOM 649 C C . THR A 1 85 ? 12.060 -12.555 6.916 1.00 56.28 85 THR A C 1
ATOM 651 O O . THR A 1 85 ? 10.927 -12.092 6.991 1.00 56.28 85 THR A O 1
ATOM 654 N N . PRO A 1 86 ? 12.864 -12.266 5.871 1.00 65.62 86 PRO A N 1
ATOM 655 C CA . PRO A 1 86 ? 12.426 -11.456 4.727 1.00 65.62 86 PRO A CA 1
ATOM 656 C C . PRO A 1 86 ? 11.170 -12.003 4.032 1.00 65.62 86 PRO A C 1
ATOM 658 O O . PRO A 1 86 ? 10.991 -13.217 3.926 1.00 65.62 86 PRO A O 1
ATOM 661 N N . LEU A 1 87 ? 10.331 -11.123 3.466 1.00 71.25 87 LEU A N 1
ATOM 662 C CA . LEU A 1 87 ? 9.053 -11.539 2.851 1.00 71.25 87 LEU A CA 1
ATOM 663 C C . LEU A 1 87 ? 9.275 -12.515 1.704 1.00 71.25 87 LEU A C 1
ATOM 665 O O . LEU A 1 87 ? 8.515 -13.456 1.501 1.00 71.25 87 LEU A O 1
ATOM 669 N N . ARG A 1 88 ? 10.359 -12.302 0.962 1.00 71.62 88 ARG A N 1
ATOM 670 C CA . ARG A 1 88 ? 10.756 -13.157 -0.147 1.00 71.62 88 ARG A CA 1
ATOM 671 C C . ARG A 1 88 ? 10.950 -14.615 0.280 1.00 71.62 88 ARG A C 1
ATOM 673 O O . ARG A 1 88 ? 10.563 -15.514 -0.469 1.00 71.62 88 ARG A O 1
ATOM 680 N N . SER A 1 89 ? 11.517 -14.851 1.463 1.00 72.56 89 SER A N 1
ATOM 681 C CA . SER A 1 89 ? 11.790 -16.192 1.989 1.00 72.56 89 SER A CA 1
ATOM 682 C C . SER A 1 89 ? 10.663 -16.758 2.861 1.00 72.56 89 SER A C 1
ATOM 684 O O . SER A 1 89 ? 10.600 -17.976 3.020 1.00 72.56 89 SER A O 1
ATOM 686 N N . ASP A 1 90 ? 9.726 -15.937 3.346 1.00 79.62 90 ASP A N 1
ATOM 687 C CA . ASP A 1 90 ? 8.546 -16.398 4.089 1.00 79.62 90 ASP A CA 1
ATOM 688 C C . ASP A 1 90 ? 7.345 -16.675 3.159 1.00 79.62 90 ASP A C 1
ATOM 690 O O . ASP A 1 90 ? 6.533 -15.805 2.828 1.00 79.62 90 ASP A O 1
ATOM 694 N N . ALA A 1 91 ? 7.217 -17.927 2.711 1.00 81.94 91 ALA A N 1
ATOM 695 C CA . ALA A 1 91 ? 6.103 -18.357 1.862 1.00 81.94 91 ALA A CA 1
ATOM 696 C C . ALA A 1 91 ? 4.732 -18.256 2.558 1.00 81.94 91 ALA A C 1
ATOM 698 O O . ALA A 1 91 ? 3.731 -17.984 1.891 1.00 81.94 91 ALA A O 1
ATOM 699 N N . THR A 1 92 ? 4.679 -18.444 3.878 1.00 83.38 92 THR A N 1
ATOM 700 C CA . THR A 1 92 ? 3.432 -18.396 4.650 1.00 83.38 92 THR A CA 1
ATOM 701 C C . THR A 1 92 ? 2.912 -16.968 4.723 1.00 83.38 92 THR A C 1
ATOM 703 O O . THR A 1 92 ? 1.741 -16.731 4.414 1.00 83.38 92 THR A O 1
ATOM 706 N N . ALA A 1 93 ? 3.784 -16.010 5.052 1.00 80.31 93 ALA A N 1
ATOM 707 C CA . ALA A 1 93 ? 3.441 -14.591 5.072 1.00 80.31 93 ALA A CA 1
ATOM 708 C C . ALA A 1 93 ? 3.017 -14.094 3.683 1.00 80.31 93 ALA A C 1
ATOM 710 O O . ALA A 1 93 ? 1.986 -13.430 3.561 1.00 80.31 93 ALA A O 1
ATOM 711 N N . ARG A 1 94 ? 3.733 -14.487 2.616 1.00 83.69 94 ARG A N 1
ATOM 712 C CA . ARG A 1 94 ? 3.340 -14.151 1.234 1.00 83.69 94 ARG A CA 1
ATOM 713 C C . ARG A 1 94 ? 1.969 -14.697 0.869 1.00 83.69 94 ARG A C 1
ATOM 715 O O . ARG A 1 94 ? 1.144 -13.956 0.344 1.00 83.69 94 ARG A O 1
ATOM 722 N N . HIS A 1 95 ? 1.707 -15.970 1.159 1.00 86.25 95 HIS A N 1
ATOM 723 C CA . HIS A 1 95 ? 0.414 -16.579 0.860 1.00 86.25 95 HIS A CA 1
ATOM 724 C C . HIS A 1 95 ? -0.719 -15.935 1.671 1.00 86.25 95 HIS A C 1
ATOM 726 O O . HIS A 1 95 ? -1.810 -15.728 1.146 1.00 86.25 95 HIS A O 1
ATOM 732 N N . ALA A 1 96 ? -0.477 -15.586 2.937 1.00 86.69 96 ALA A N 1
ATOM 733 C CA . ALA A 1 96 ? -1.455 -14.870 3.747 1.00 86.69 96 ALA A CA 1
ATOM 734 C C . ALA A 1 96 ? -1.753 -13.475 3.181 1.00 86.69 96 ALA A C 1
ATOM 736 O O . ALA A 1 96 ? -2.923 -13.110 3.065 1.00 86.69 96 ALA A O 1
ATOM 737 N N . LEU A 1 97 ? -0.715 -12.738 2.782 1.00 85.75 97 LEU A N 1
ATOM 738 C CA . LEU A 1 97 ? -0.841 -11.378 2.272 1.00 85.75 97 LEU A CA 1
ATOM 739 C C . LEU A 1 97 ? -1.497 -11.321 0.887 1.00 85.75 97 LEU A C 1
ATOM 741 O O . LEU A 1 97 ? -2.361 -10.478 0.663 1.00 85.75 97 LEU A O 1
ATOM 745 N N . ALA A 1 98 ? -1.182 -12.272 0.003 1.00 89.19 98 ALA A N 1
ATOM 746 C CA . ALA A 1 98 ? -1.795 -12.394 -1.324 1.00 89.19 98 ALA A CA 1
ATOM 747 C C . ALA A 1 98 ? -3.322 -12.601 -1.282 1.00 89.19 98 ALA A C 1
ATOM 749 O O . ALA A 1 98 ? -4.009 -12.382 -2.276 1.00 89.19 98 ALA A O 1
ATOM 750 N N . ARG A 1 99 ? -3.880 -13.024 -0.136 1.00 90.25 99 ARG A N 1
ATOM 751 C CA . ARG A 1 99 ? -5.337 -13.114 0.055 1.00 90.25 99 ARG A CA 1
ATOM 752 C C . ARG A 1 99 ? -5.993 -11.771 0.355 1.00 90.25 99 ARG A C 1
ATOM 754 O O . ARG A 1 99 ? -7.218 -11.694 0.298 1.00 90.25 99 ARG A O 1
ATOM 761 N N . VAL A 1 100 ? -5.218 -10.746 0.698 1.00 89.81 100 VAL A N 1
ATOM 762 C CA . VAL A 1 100 ? -5.721 -9.431 1.121 1.00 89.81 100 VAL A CA 1
ATOM 763 C C . VAL A 1 100 ? -5.394 -8.356 0.091 1.00 89.81 100 VAL A C 1
ATOM 765 O O . VAL A 1 100 ? -6.242 -7.510 -0.193 1.00 89.81 100 VAL A O 1
ATOM 768 N N . VAL A 1 101 ? -4.193 -8.412 -0.488 1.00 92.00 101 VAL A N 1
ATOM 769 C CA . VAL A 1 101 ? -3.679 -7.413 -1.429 1.00 92.00 101 VAL A CA 1
ATOM 770 C C . VAL A 1 101 ? -3.010 -8.053 -2.644 1.00 92.00 101 VAL A C 1
ATOM 772 O O . VAL A 1 101 ? -2.464 -9.154 -2.559 1.00 92.00 101 VAL A O 1
ATOM 775 N N . GLY A 1 102 ? -3.002 -7.332 -3.764 1.00 90.56 102 GLY A N 1
ATOM 776 C CA . GLY A 1 102 ? -2.142 -7.623 -4.904 1.00 90.56 102 GLY A CA 1
ATOM 777 C C . GLY A 1 102 ? -0.677 -7.446 -4.515 1.00 90.56 102 GLY A C 1
ATOM 778 O O . GLY A 1 102 ? -0.306 -6.426 -3.941 1.00 90.56 102 GLY A O 1
ATOM 779 N N . LEU A 1 103 ? 0.147 -8.451 -4.806 1.00 87.62 103 LEU A N 1
ATOM 780 C CA . LEU A 1 103 ? 1.576 -8.431 -4.514 1.00 87.62 103 LEU A CA 1
ATOM 781 C C . LEU A 1 103 ? 2.374 -8.140 -5.784 1.00 87.62 103 LEU A C 1
ATOM 783 O O . LEU A 1 103 ? 2.083 -8.749 -6.816 1.00 87.62 103 LEU A O 1
ATOM 787 N N . PRO A 1 104 ? 3.403 -7.277 -5.726 1.00 84.44 104 PRO A N 1
ATOM 788 C CA . PRO A 1 104 ? 4.360 -7.191 -6.813 1.00 84.44 104 PRO A CA 1
ATOM 789 C C . PRO A 1 104 ? 5.131 -8.507 -6.937 1.00 84.44 104 PRO A C 1
ATOM 791 O O . PRO A 1 104 ? 5.257 -9.271 -5.973 1.00 84.44 104 PRO A O 1
ATOM 794 N N . ASP A 1 105 ? 5.687 -8.761 -8.119 1.00 80.69 105 ASP A N 1
ATOM 795 C CA . ASP A 1 105 ? 6.627 -9.861 -8.282 1.00 80.69 105 ASP A CA 1
ATOM 796 C C . ASP A 1 105 ? 7.910 -9.559 -7.498 1.00 80.69 105 ASP A C 1
ATOM 798 O O . ASP A 1 105 ? 8.774 -8.807 -7.942 1.00 80.69 105 ASP A O 1
ATOM 802 N N . LEU A 1 106 ? 8.034 -10.168 -6.319 1.00 69.88 106 LEU A N 1
ATOM 803 C CA . LEU A 1 106 ? 9.196 -10.019 -5.441 1.00 69.88 106 LEU A CA 1
ATOM 804 C C . LEU A 1 106 ? 10.459 -10.712 -5.990 1.00 69.88 106 LEU A C 1
ATOM 806 O O . LEU A 1 106 ? 11.517 -10.652 -5.357 1.00 69.88 106 LEU A O 1
ATOM 810 N N . ALA A 1 107 ? 10.364 -11.419 -7.122 1.00 68.25 107 ALA A N 1
ATOM 811 C CA . ALA A 1 107 ? 11.525 -11.898 -7.867 1.00 68.25 107 ALA A CA 1
ATOM 812 C C . ALA A 1 107 ? 12.026 -10.871 -8.898 1.00 68.25 107 ALA A C 1
ATOM 814 O O . ALA A 1 107 ? 13.185 -10.964 -9.311 1.00 68.25 107 ALA A O 1
ATOM 815 N N . SER A 1 108 ? 11.195 -9.896 -9.283 1.00 71.31 108 SER A N 1
ATOM 816 C CA . SER A 1 108 ? 11.590 -8.803 -10.170 1.00 71.31 108 SER A CA 1
ATOM 817 C C . SER A 1 108 ? 12.516 -7.821 -9.440 1.00 71.31 108 SER A C 1
ATOM 819 O O . SER A 1 108 ? 12.264 -7.498 -8.278 1.00 71.31 108 SER A O 1
ATOM 821 N N . PRO A 1 109 ? 13.569 -7.298 -10.099 1.00 65.00 109 PRO A N 1
ATOM 822 C CA . PRO A 1 109 ? 14.391 -6.229 -9.528 1.00 65.00 109 PRO A CA 1
ATOM 823 C C . PRO A 1 109 ? 13.622 -4.907 -9.365 1.00 65.00 109 PRO A C 1
ATOM 825 O O . PRO A 1 109 ? 14.078 -4.020 -8.641 1.00 65.00 109 PRO A O 1
ATOM 828 N N . ASP A 1 110 ? 12.468 -4.768 -10.019 1.00 76.56 110 ASP A N 1
ATOM 829 C CA . ASP A 1 110 ? 11.727 -3.511 -10.073 1.00 76.56 110 ASP A CA 1
ATOM 830 C C . ASP A 1 110 ? 11.079 -3.174 -8.724 1.00 76.56 110 ASP A C 1
ATOM 832 O O . ASP A 1 110 ? 11.159 -2.032 -8.260 1.00 76.56 110 ASP A O 1
ATOM 836 N N . ALA A 1 111 ? 10.464 -4.170 -8.077 1.00 80.06 111 ALA A N 1
ATOM 837 C CA . ALA A 1 111 ? 9.863 -4.036 -6.757 1.00 80.06 111 ALA A CA 1
ATOM 838 C C . ALA A 1 111 ? 10.898 -4.343 -5.673 1.00 80.06 111 ALA A C 1
ATOM 840 O O . ALA A 1 111 ? 11.519 -5.405 -5.649 1.00 80.06 111 ALA A O 1
ATOM 841 N N . GLN A 1 112 ? 11.075 -3.379 -4.778 1.00 78.94 112 GLN A N 1
ATOM 842 C CA . GLN A 1 112 ? 12.080 -3.403 -3.719 1.00 78.94 112 GLN A CA 1
ATOM 843 C C . GLN A 1 112 ? 11.475 -3.760 -2.358 1.00 78.94 112 GLN A C 1
ATOM 845 O O . GLN A 1 112 ? 12.214 -4.053 -1.417 1.00 78.94 112 GLN A O 1
ATOM 850 N N . GLY A 1 113 ? 10.146 -3.716 -2.237 1.00 79.88 113 GLY A N 1
ATOM 851 C CA . GLY A 1 113 ? 9.427 -4.350 -1.145 1.00 79.88 113 GLY A CA 1
ATOM 852 C C . GLY A 1 113 ? 8.027 -3.818 -0.942 1.00 79.88 113 GLY A C 1
ATOM 853 O O . GLY A 1 113 ? 7.535 -2.956 -1.673 1.00 79.88 113 GLY A O 1
ATOM 854 N N . VAL A 1 114 ? 7.385 -4.395 0.066 1.00 84.19 114 VAL A N 1
ATOM 855 C CA . VAL A 1 114 ? 6.060 -4.008 0.529 1.00 84.19 114 VAL A CA 1
ATOM 856 C C . VAL A 1 114 ? 6.094 -3.833 2.038 1.00 84.19 114 VAL A C 1
ATOM 858 O O . VAL A 1 114 ? 6.969 -4.384 2.690 1.00 84.19 114 VAL A O 1
ATOM 861 N N . ALA A 1 115 ? 5.166 -3.078 2.604 1.00 83.88 115 ALA A N 1
ATOM 862 C CA . ALA A 1 115 ? 5.001 -2.978 4.048 1.00 83.88 115 ALA A CA 1
ATOM 863 C C . ALA A 1 115 ? 3.526 -2.788 4.369 1.00 83.88 115 ALA A C 1
ATOM 865 O O . ALA A 1 115 ? 2.830 -2.026 3.690 1.00 83.88 115 ALA A O 1
ATOM 866 N N . THR A 1 116 ? 3.022 -3.509 5.370 1.00 87.31 116 THR A N 1
ATOM 867 C CA . THR A 1 116 ? 1.591 -3.472 5.668 1.00 87.31 116 THR A CA 1
ATOM 868 C C . THR A 1 116 ? 1.225 -3.906 7.073 1.00 87.31 116 THR A C 1
ATOM 870 O O . THR A 1 116 ? 1.898 -4.736 7.675 1.00 87.31 116 THR A O 1
ATOM 873 N N . ASN A 1 117 ? 0.106 -3.385 7.569 1.00 88.06 117 ASN A N 1
ATOM 874 C CA . ASN A 1 117 ? -0.555 -3.895 8.767 1.00 88.06 117 ASN A CA 1
ATOM 875 C C . ASN A 1 117 ? -1.731 -4.834 8.447 1.00 88.06 117 ASN A C 1
ATOM 877 O O . ASN A 1 117 ? -2.421 -5.269 9.360 1.00 88.06 117 ASN A O 1
ATOM 881 N N . ALA A 1 118 ? -1.976 -5.164 7.174 1.00 88.38 118 ALA A N 1
ATOM 882 C CA . ALA A 1 118 ? -3.165 -5.898 6.732 1.00 88.38 118 ALA A CA 1
ATOM 883 C C . ALA A 1 118 ? -3.333 -7.297 7.359 1.00 88.38 118 ALA A C 1
ATOM 885 O O . ALA A 1 118 ? -4.419 -7.872 7.299 1.00 88.38 118 ALA A O 1
ATOM 886 N N . LEU A 1 119 ? -2.268 -7.852 7.945 1.00 85.75 119 LEU A N 1
ATOM 887 C CA . LEU A 1 119 ? -2.281 -9.141 8.643 1.00 85.75 119 LEU A CA 1
ATOM 888 C C . LEU A 1 119 ? -2.489 -9.018 10.165 1.00 85.75 119 LEU A C 1
ATOM 890 O O . LEU A 1 119 ? -2.688 -10.035 10.826 1.00 85.75 119 LEU A O 1
ATOM 894 N N . ASP A 1 120 ? -2.474 -7.803 10.718 1.00 86.06 120 ASP A N 1
ATOM 895 C CA . ASP A 1 120 ? -2.736 -7.517 12.131 1.00 86.06 120 ASP A CA 1
ATOM 896 C C . ASP A 1 120 ? -4.158 -6.951 12.286 1.00 86.06 120 ASP A C 1
ATOM 898 O O . ASP A 1 120 ? -4.416 -5.765 12.070 1.00 86.06 120 ASP A O 1
ATOM 902 N N . ALA A 1 121 ? -5.098 -7.809 12.690 1.00 87.62 121 ALA A N 1
ATOM 903 C CA . ALA A 1 121 ? -6.502 -7.436 12.867 1.00 87.62 121 ALA A CA 1
ATOM 904 C C . ALA A 1 121 ? -6.709 -6.322 13.910 1.00 87.62 121 ALA A C 1
ATOM 906 O O . ALA A 1 121 ? -7.646 -5.528 13.803 1.00 87.62 121 ALA A O 1
ATOM 907 N N . ASP A 1 122 ? -5.847 -6.241 14.919 1.00 87.06 122 ASP A N 1
ATOM 908 C CA . ASP A 1 122 ? -5.917 -5.225 15.963 1.00 87.06 122 ASP A CA 1
ATOM 909 C C . ASP A 1 122 ? -5.461 -3.868 15.433 1.00 87.06 122 ASP A C 1
ATOM 911 O O . ASP A 1 122 ? -6.121 -2.851 15.671 1.00 87.06 122 ASP A O 1
ATOM 915 N N . SER A 1 123 ? -4.365 -3.854 14.676 1.00 87.00 123 SER A N 1
ATOM 916 C CA . SER A 1 123 ? -3.890 -2.654 13.990 1.00 87.00 123 SER A CA 1
ATOM 917 C C . SER A 1 123 ? -4.886 -2.165 12.936 1.00 87.00 123 SER A C 1
ATOM 919 O O . SER A 1 123 ? -5.205 -0.973 12.906 1.00 87.00 123 SER A O 1
ATOM 921 N N . VAL A 1 124 ? -5.446 -3.073 12.129 1.00 89.88 124 VAL A N 1
ATOM 922 C CA . VAL A 1 124 ? -6.447 -2.733 11.103 1.00 89.88 124 VAL A CA 1
ATOM 923 C C . VAL A 1 124 ? -7.690 -2.108 11.729 1.00 89.88 124 VAL A C 1
ATOM 925 O O . VAL A 1 124 ? -8.154 -1.074 11.251 1.00 89.88 124 VAL A O 1
ATOM 928 N N . ARG A 1 125 ? -8.204 -2.669 12.831 1.00 88.44 125 ARG A N 1
ATOM 929 C CA . ARG A 1 125 ? -9.371 -2.104 13.531 1.00 88.44 125 ARG A CA 1
ATOM 930 C C . ARG A 1 125 ? -9.122 -0.698 14.078 1.00 88.44 125 ARG A C 1
ATOM 932 O O . ARG A 1 125 ? -10.050 0.101 14.112 1.00 88.44 125 ARG A O 1
ATOM 939 N N . ARG A 1 126 ? -7.901 -0.397 14.529 1.00 86.94 126 ARG A N 1
ATOM 940 C CA . ARG A 1 126 ? -7.568 0.896 15.154 1.00 86.94 126 ARG A CA 1
ATOM 941 C C . ARG A 1 126 ? -7.194 1.987 14.157 1.00 86.94 126 ARG A C 1
ATOM 943 O O . ARG A 1 126 ? -7.472 3.155 14.418 1.00 86.94 126 ARG A O 1
ATOM 950 N N . ASN A 1 127 ? -6.511 1.623 13.075 1.00 87.19 127 ASN A N 1
ATOM 951 C CA . ASN A 1 127 ? -5.856 2.596 12.199 1.00 87.19 127 ASN A CA 1
ATOM 952 C C . ASN A 1 127 ? -6.345 2.539 10.752 1.00 87.19 127 ASN A C 1
ATOM 954 O O . ASN A 1 127 ? -6.104 3.477 9.995 1.00 87.19 127 ASN A O 1
ATOM 958 N N . GLY A 1 128 ? -7.030 1.465 10.366 1.00 91.62 128 GLY A N 1
ATOM 959 C CA . GLY A 1 128 ? -7.323 1.157 8.975 1.00 91.62 128 GLY A CA 1
ATOM 960 C C . GLY A 1 128 ? -6.233 0.292 8.353 1.00 91.62 128 GLY A C 1
ATOM 961 O O . GLY A 1 128 ? -5.262 -0.078 9.015 1.00 91.62 128 GLY A O 1
ATOM 962 N N . ILE A 1 129 ? -6.393 -0.052 7.078 1.00 92.56 129 ILE A N 1
ATOM 963 C CA . ILE A 1 129 ? -5.409 -0.861 6.351 1.00 92.56 129 ILE A CA 1
ATOM 964 C C . ILE A 1 129 ? -4.419 0.074 5.667 1.00 92.56 129 ILE A C 1
ATOM 966 O O . ILE A 1 129 ? -4.826 0.909 4.868 1.00 92.56 129 ILE A O 1
ATOM 970 N N . LEU A 1 130 ? -3.131 -0.091 5.942 1.00 91.19 130 LEU A N 1
ATOM 971 C CA . LEU A 1 130 ? -2.035 0.549 5.227 1.00 91.19 130 LEU A CA 1
ATOM 972 C C . LEU A 1 130 ? -1.274 -0.515 4.438 1.00 91.19 130 LEU A C 1
ATOM 974 O O . LEU A 1 130 ? -0.840 -1.524 4.997 1.00 91.19 130 LEU A O 1
ATOM 978 N N . TYR A 1 131 ? -1.100 -0.284 3.143 1.00 91.81 131 TYR A N 1
ATOM 979 C CA . TYR A 1 131 ? -0.295 -1.115 2.257 1.00 91.81 131 TYR A CA 1
ATOM 980 C C . TYR A 1 131 ? 0.610 -0.216 1.418 1.00 91.81 131 TYR A C 1
ATOM 982 O O . TYR A 1 131 ? 0.139 0.657 0.695 1.00 91.81 131 TYR A O 1
ATOM 990 N N . VAL A 1 132 ? 1.918 -0.399 1.543 1.00 89.81 132 VAL A N 1
ATOM 991 C CA . VAL A 1 132 ? 2.939 0.399 0.860 1.00 89.81 132 VAL A CA 1
ATOM 992 C C . VAL A 1 132 ? 3.733 -0.524 -0.041 1.00 89.81 132 VAL A C 1
ATOM 994 O O . VAL A 1 132 ? 4.097 -1.618 0.383 1.00 89.81 132 VAL A O 1
ATOM 997 N N . VAL A 1 133 ? 4.028 -0.076 -1.255 1.00 88.75 133 VAL A N 1
ATOM 998 C CA . VAL A 1 133 ? 4.928 -0.748 -2.196 1.00 88.75 133 VAL A CA 1
ATOM 999 C C . VAL A 1 133 ? 5.983 0.252 -2.637 1.00 88.75 133 VAL A C 1
ATOM 1001 O O . VAL A 1 133 ? 5.636 1.390 -2.961 1.00 88.75 133 VAL A O 1
ATOM 1004 N N . TRP A 1 134 ? 7.253 -0.148 -2.666 1.00 85.25 134 TRP A N 1
ATOM 1005 C CA . TRP A 1 134 ? 8.317 0.705 -3.192 1.00 85.25 134 TRP A CA 1
ATOM 1006 C C . TRP A 1 134 ? 9.120 0.037 -4.294 1.00 85.25 134 TRP A C 1
ATOM 1008 O O . TRP A 1 134 ? 9.353 -1.173 -4.295 1.00 85.25 134 TRP A O 1
ATOM 1018 N N . PHE A 1 135 ? 9.549 0.866 -5.236 1.00 85.06 135 PHE A N 1
ATOM 1019 C CA . PHE A 1 135 ? 10.188 0.457 -6.478 1.00 85.06 135 PHE A CA 1
ATOM 1020 C C . PHE A 1 135 ? 11.540 1.117 -6.646 1.00 85.06 135 PHE A C 1
ATOM 1022 O O . PHE A 1 135 ? 11.784 2.190 -6.101 1.00 85.06 135 PHE A O 1
ATOM 1029 N N . GLN A 1 136 ? 12.405 0.513 -7.458 1.00 81.38 136 GLN A N 1
ATOM 1030 C CA . GLN A 1 136 ? 13.738 1.050 -7.720 1.00 81.38 136 GLN A CA 1
ATOM 1031 C C . GLN A 1 136 ? 13.698 2.471 -8.306 1.00 81.38 136 GLN A C 1
ATOM 1033 O O . GLN A 1 136 ? 14.552 3.302 -7.988 1.00 81.38 136 GLN A O 1
ATOM 1038 N N . GLN A 1 137 ? 12.724 2.749 -9.177 1.00 84.69 137 GLN A N 1
ATOM 1039 C CA . GLN A 1 137 ? 12.619 4.014 -9.902 1.00 84.69 137 GLN A CA 1
ATOM 1040 C C . GLN A 1 137 ? 11.158 4.466 -10.057 1.00 84.69 137 GLN A C 1
ATOM 1042 O O . GLN A 1 137 ? 10.272 3.623 -10.203 1.00 84.69 137 GLN A O 1
ATOM 1047 N N . PRO A 1 138 ? 10.885 5.783 -10.114 1.00 86.94 138 PRO A N 1
ATOM 1048 C CA . PRO A 1 138 ? 9.517 6.288 -10.233 1.00 86.94 138 PRO A CA 1
ATOM 1049 C C . PRO A 1 138 ? 8.699 5.772 -11.432 1.00 86.94 138 PRO A C 1
ATOM 1051 O O . PRO A 1 138 ? 7.515 5.483 -11.246 1.00 86.94 138 PRO A O 1
ATOM 1054 N N . PRO A 1 139 ? 9.273 5.571 -12.640 1.00 90.50 139 PRO A N 1
ATOM 1055 C CA . PRO A 1 139 ? 8.527 4.989 -13.758 1.00 90.50 139 PRO A CA 1
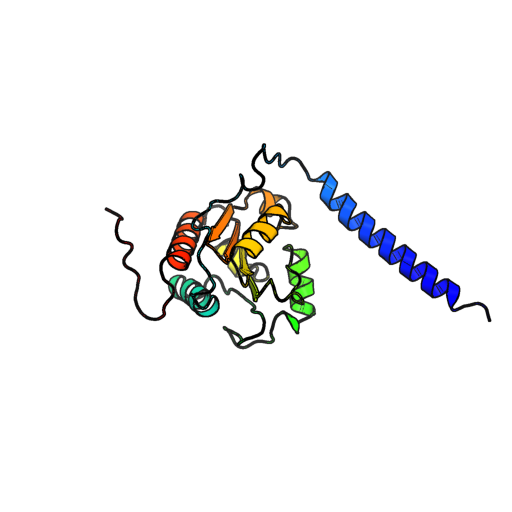ATOM 1056 C C . PRO A 1 139 ? 7.964 3.589 -13.473 1.00 90.50 139 PRO A C 1
ATOM 1058 O O . PRO A 1 139 ? 6.943 3.211 -14.044 1.00 90.50 139 PRO A O 1
ATOM 1061 N N . MET A 1 140 ? 8.602 2.820 -12.585 1.00 89.81 140 MET A N 1
ATOM 1062 C CA . MET A 1 140 ? 8.118 1.499 -12.174 1.00 89.81 140 MET A CA 1
ATOM 1063 C C . MET A 1 140 ? 6.904 1.620 -11.252 1.00 89.81 140 MET A C 1
ATOM 1065 O O . MET A 1 140 ? 5.945 0.875 -11.422 1.00 89.81 140 MET A O 1
ATOM 1069 N N . THR A 1 141 ? 6.894 2.602 -10.346 1.00 90.81 141 THR A N 1
ATOM 1070 C CA . THR A 1 141 ? 5.717 2.921 -9.524 1.00 90.81 141 THR A CA 1
ATOM 1071 C C . THR A 1 141 ? 4.532 3.322 -10.390 1.00 90.81 141 THR A C 1
ATOM 1073 O O . THR A 1 141 ? 3.421 2.841 -10.183 1.00 90.81 141 THR A O 1
ATOM 1076 N N . GLN A 1 142 ? 4.765 4.180 -11.389 1.00 92.25 142 GLN A N 1
ATOM 1077 C CA . GLN A 1 142 ? 3.717 4.587 -12.320 1.00 92.25 142 GLN A CA 1
ATOM 1078 C C . GLN A 1 142 ? 3.152 3.376 -13.069 1.00 92.25 142 GLN A C 1
ATOM 1080 O O . GLN A 1 142 ? 1.935 3.217 -13.136 1.00 92.25 142 GLN A O 1
ATOM 1085 N N . ARG A 1 143 ? 4.026 2.512 -13.603 1.00 92.25 143 ARG A N 1
ATOM 1086 C CA . ARG A 1 143 ? 3.610 1.277 -14.275 1.00 92.25 143 ARG A CA 1
ATOM 1087 C C . ARG A 1 143 ? 2.805 0.378 -13.339 1.00 92.25 143 ARG A C 1
ATOM 1089 O O . ARG A 1 143 ? 1.736 -0.072 -13.722 1.00 92.25 143 ARG A O 1
ATOM 1096 N N . TRP A 1 144 ? 3.268 0.186 -12.104 1.00 92.44 144 TRP A N 1
ATOM 1097 C CA . TRP A 1 144 ? 2.554 -0.595 -11.096 1.00 92.44 144 TRP A CA 1
ATOM 1098 C C . TRP A 1 144 ? 1.142 -0.075 -10.855 1.00 92.44 144 TRP A C 1
ATOM 1100 O O . TRP A 1 144 ? 0.210 -0.870 -10.855 1.00 92.44 144 TRP A O 1
ATOM 1110 N N . LEU A 1 145 ? 0.986 1.239 -10.672 1.00 92.44 145 LEU A N 1
ATOM 1111 C CA . LEU A 1 145 ? -0.322 1.857 -10.476 1.00 92.44 145 LEU A CA 1
ATOM 1112 C C . LEU A 1 145 ? -1.221 1.571 -11.685 1.00 92.44 145 LEU A C 1
ATOM 1114 O O . LEU A 1 145 ? -2.285 0.991 -11.510 1.00 92.44 145 LEU A O 1
ATOM 1118 N N . VAL A 1 146 ? -0.757 1.860 -12.903 1.00 90.81 146 VAL A N 1
ATOM 1119 C CA . VAL A 1 146 ? -1.532 1.622 -14.135 1.00 90.81 146 VAL A CA 1
ATOM 1120 C C . VAL A 1 146 ? -1.926 0.150 -14.306 1.00 90.81 146 VAL A C 1
ATOM 1122 O O . VAL A 1 146 ? -3.072 -0.134 -14.650 1.00 90.81 146 VAL A O 1
ATOM 1125 N N . ASP A 1 147 ? -1.006 -0.778 -14.046 1.00 89.88 147 ASP A N 1
ATOM 1126 C CA . ASP A 1 147 ? -1.230 -2.216 -14.231 1.00 89.88 147 ASP A CA 1
ATOM 1127 C C . ASP A 1 147 ? -2.068 -2.829 -13.093 1.00 89.88 147 ASP A C 1
ATOM 1129 O O . ASP A 1 147 ? -2.702 -3.870 -13.275 1.00 89.88 147 ASP A O 1
ATOM 1133 N N . ASN A 1 148 ? -2.106 -2.183 -11.921 1.00 89.94 148 ASN A N 1
ATOM 1134 C CA . ASN A 1 148 ? -2.795 -2.662 -10.719 1.00 89.94 148 ASN A CA 1
ATOM 1135 C C . ASN A 1 148 ? -3.765 -1.598 -10.173 1.00 89.94 148 ASN A C 1
ATOM 1137 O O . ASN A 1 148 ? -3.628 -1.144 -9.033 1.00 89.94 148 ASN A O 1
ATOM 1141 N N . PRO A 1 149 ? -4.804 -1.219 -10.944 1.00 87.94 149 PRO A N 1
ATOM 1142 C CA . PRO A 1 149 ? -5.783 -0.219 -10.515 1.00 87.94 149 PRO A CA 1
ATOM 1143 C C . PRO A 1 149 ? -6.674 -0.704 -9.363 1.00 87.94 149 PRO A C 1
ATOM 1145 O O . PRO A 1 149 ? -7.372 0.094 -8.731 1.00 87.94 149 PRO A O 1
ATOM 1148 N N . ARG A 1 150 ? -6.651 -2.016 -9.088 1.00 89.50 150 ARG A N 1
ATOM 1149 C CA . ARG A 1 150 ? -7.285 -2.655 -7.937 1.00 89.50 150 ARG A CA 1
ATOM 1150 C C . ARG A 1 150 ? -6.237 -3.381 -7.120 1.00 89.50 150 ARG A C 1
ATOM 1152 O O . ARG A 1 150 ? -5.480 -4.169 -7.685 1.00 89.50 150 ARG A O 1
ATOM 1159 N N . ILE A 1 151 ? -6.237 -3.158 -5.810 1.00 93.69 151 ILE A N 1
ATOM 1160 C CA . ILE A 1 151 ? -5.214 -3.728 -4.933 1.00 93.69 151 ILE A CA 1
ATOM 1161 C C . ILE A 1 151 ? -5.810 -4.641 -3.872 1.00 93.69 151 ILE A C 1
ATOM 1163 O O . ILE A 1 151 ? -5.238 -5.691 -3.613 1.00 93.69 151 ILE A O 1
ATOM 1167 N N . PHE A 1 152 ? -6.958 -4.300 -3.287 1.00 94.25 152 PHE A N 1
ATOM 1168 C CA . PHE A 1 152 ? -7.580 -5.083 -2.230 1.00 94.25 152 PHE A CA 1
ATOM 1169 C C . PHE A 1 152 ? -8.514 -6.141 -2.814 1.00 94.25 152 PHE A C 1
ATOM 1171 O O . PHE A 1 152 ? -9.313 -5.889 -3.721 1.00 94.25 152 PHE A O 1
ATOM 1178 N N . THR A 1 153 ? -8.442 -7.347 -2.255 1.00 92.75 153 THR A N 1
ATOM 1179 C CA . THR A 1 153 ? -9.322 -8.460 -2.643 1.00 92.75 153 THR A CA 1
ATOM 1180 C C . THR A 1 153 ? -10.749 -8.260 -2.122 1.00 92.75 153 THR A C 1
ATOM 1182 O O . THR A 1 153 ? -11.720 -8.616 -2.793 1.00 92.75 153 THR A O 1
ATOM 1185 N N . ALA A 1 154 ? -10.894 -7.654 -0.939 1.00 91.56 154 ALA A N 1
ATOM 1186 C CA . ALA A 1 154 ? -12.181 -7.337 -0.334 1.00 91.56 154 ALA A CA 1
ATOM 1187 C C . ALA A 1 154 ? -12.817 -6.102 -0.994 1.00 91.56 154 ALA A C 1
ATOM 1189 O O . ALA A 1 154 ? -12.227 -5.022 -1.025 1.00 91.56 154 ALA A O 1
ATOM 1190 N N . LYS A 1 155 ? -14.058 -6.246 -1.477 1.00 90.50 155 LYS A N 1
ATOM 1191 C CA . LYS A 1 155 ? -14.782 -5.198 -2.219 1.00 90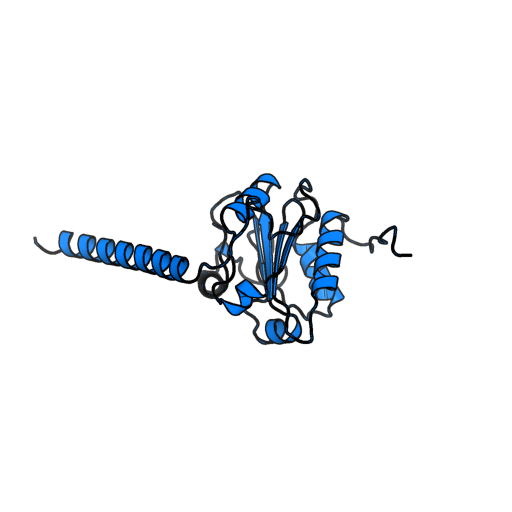.50 155 LYS A CA 1
ATOM 1192 C C . LYS A 1 155 ? -14.951 -3.903 -1.422 1.00 90.50 155 LYS A C 1
ATOM 1194 O O . LYS A 1 155 ? -14.788 -2.829 -1.989 1.00 90.50 155 LYS A O 1
ATOM 1199 N N . ASP A 1 156 ? -15.282 -4.001 -0.138 1.00 89.75 156 ASP A N 1
ATOM 1200 C CA . ASP A 1 156 ? -15.544 -2.820 0.691 1.00 89.75 156 ASP A CA 1
ATOM 1201 C C . ASP A 1 156 ? -14.254 -2.056 1.002 1.00 89.75 156 ASP A C 1
ATOM 1203 O O . ASP A 1 156 ? -14.232 -0.831 0.919 1.00 89.75 156 ASP A O 1
ATOM 1207 N N . ALA A 1 157 ? -13.156 -2.780 1.245 1.00 92.00 157 ALA A N 1
ATOM 1208 C CA . ALA A 1 157 ? -11.832 -2.185 1.398 1.00 92.00 157 ALA A CA 1
ATOM 1209 C C . ALA A 1 157 ? -11.381 -1.487 0.108 1.00 92.00 157 ALA A C 1
ATOM 1211 O O . ALA A 1 157 ? -10.934 -0.347 0.149 1.00 92.00 157 ALA A O 1
ATOM 1212 N N . GLU A 1 158 ? -11.566 -2.135 -1.046 1.00 93.56 158 GLU A N 1
ATOM 1213 C CA . GLU A 1 158 ? -11.222 -1.554 -2.346 1.00 93.56 158 GLU A CA 1
ATOM 1214 C C . GLU A 1 158 ? -12.041 -0.292 -2.653 1.00 93.56 158 GLU A C 1
ATOM 1216 O O . GLU A 1 158 ? -11.499 0.675 -3.174 1.00 93.56 158 GLU A O 1
ATOM 1221 N N . LYS A 1 159 ? -13.331 -0.266 -2.296 1.00 90.31 159 LYS A N 1
ATOM 1222 C CA . LYS A 1 159 ? -14.190 0.915 -2.480 1.00 90.31 159 LYS A CA 1
ATOM 1223 C C . LYS A 1 159 ? -13.803 2.090 -1.588 1.00 90.31 159 LYS A C 1
ATOM 1225 O O . LYS A 1 159 ? -13.930 3.232 -2.014 1.00 90.31 159 LYS A O 1
ATOM 1230 N N . ALA A 1 160 ? -13.397 1.812 -0.354 1.00 91.00 160 ALA A N 1
ATOM 1231 C CA . ALA A 1 160 ? -13.021 2.833 0.618 1.00 91.00 160 ALA A CA 1
ATOM 1232 C C . ALA A 1 160 ? -11.551 3.262 0.495 1.00 91.00 160 ALA A C 1
ATOM 1234 O O . ALA A 1 160 ? -11.110 4.139 1.240 1.00 91.00 160 ALA A O 1
ATOM 1235 N N . ARG A 1 161 ? -10.775 2.637 -0.401 1.00 93.50 161 ARG A N 1
ATOM 1236 C CA . ARG A 1 161 ? -9.345 2.904 -0.496 1.00 93.50 161 ARG A CA 1
ATOM 1237 C C . ARG A 1 161 ? -9.070 4.329 -0.967 1.00 93.50 161 ARG A C 1
ATOM 1239 O O . ARG A 1 161 ? -9.747 4.875 -1.835 1.00 93.50 161 ARG A O 1
ATOM 1246 N N . ILE A 1 162 ? -7.951 4.848 -0.499 1.00 94.31 162 ILE A N 1
ATOM 1247 C CA . ILE A 1 162 ? -7.302 6.057 -0.978 1.00 94.31 162 ILE A CA 1
ATOM 1248 C C . ILE A 1 162 ? -5.897 5.658 -1.410 1.00 94.31 162 ILE A C 1
ATOM 1250 O O . ILE A 1 162 ? -5.220 4.898 -0.714 1.00 94.31 162 ILE A O 1
ATOM 1254 N N . THR A 1 163 ? -5.463 6.146 -2.567 1.00 95.25 163 THR A N 1
ATOM 1255 C CA . THR A 1 163 ? -4.146 5.823 -3.116 1.00 95.25 163 THR A CA 1
ATOM 1256 C C . THR A 1 163 ? -3.323 7.085 -3.274 1.00 95.25 163 THR A C 1
ATOM 1258 O O . THR A 1 163 ? -3.796 8.053 -3.861 1.00 95.25 163 THR A O 1
ATOM 1261 N N . TYR A 1 164 ? -2.085 7.049 -2.790 1.00 92.50 164 TYR A N 1
ATOM 1262 C CA . TYR A 1 164 ? -1.110 8.118 -2.944 1.00 92.50 164 TYR A CA 1
ATOM 1263 C C . TYR A 1 164 ? 0.101 7.631 -3.738 1.00 92.50 164 TYR A C 1
ATOM 1265 O O . TYR A 1 164 ? 0.545 6.488 -3.578 1.00 92.50 164 TYR A O 1
ATOM 1273 N N . TRP A 1 165 ? 0.670 8.518 -4.550 1.00 91.81 165 TRP A N 1
ATOM 1274 C CA . TRP A 1 165 ? 1.930 8.287 -5.255 1.00 91.81 165 TRP A CA 1
ATOM 1275 C C . TRP A 1 165 ? 2.976 9.327 -4.849 1.00 91.81 165 TRP A C 1
ATOM 1277 O O . TRP A 1 165 ? 2.762 10.528 -5.010 1.00 91.81 165 TRP A O 1
ATOM 1287 N N . ALA A 1 166 ? 4.119 8.853 -4.348 1.00 87.88 166 ALA A N 1
ATOM 1288 C CA . ALA A 1 166 ? 5.287 9.669 -4.028 1.00 87.88 166 ALA A CA 1
ATOM 1289 C C . ALA A 1 166 ? 6.561 9.042 -4.614 1.00 87.88 166 ALA A C 1
ATOM 1291 O O . ALA A 1 166 ? 7.236 8.243 -3.965 1.00 87.88 166 ALA A O 1
ATOM 1292 N N . GLY A 1 167 ? 6.878 9.388 -5.863 1.00 88.81 167 GLY A N 1
ATOM 1293 C CA . GLY A 1 167 ? 8.073 8.967 -6.588 1.00 88.81 167 GLY A CA 1
ATOM 1294 C C . GLY A 1 167 ? 8.185 7.450 -6.687 1.00 88.81 167 GLY A C 1
ATOM 1295 O O . GLY A 1 167 ? 7.500 6.812 -7.486 1.00 88.81 167 GLY A O 1
ATOM 1296 N N . THR A 1 168 ? 9.040 6.853 -5.867 1.00 87.62 168 THR A N 1
ATOM 1297 C CA . THR A 1 168 ? 9.229 5.400 -5.792 1.00 87.62 168 THR A CA 1
ATOM 1298 C C . THR A 1 168 ? 8.205 4.664 -4.929 1.00 87.62 168 THR A C 1
ATOM 1300 O O . THR A 1 168 ? 8.278 3.443 -4.862 1.00 87.62 168 THR A O 1
ATOM 1303 N N . LEU A 1 169 ? 7.279 5.362 -4.263 1.00 88.19 169 LEU A N 1
ATOM 1304 C CA . LEU A 1 169 ? 6.285 4.774 -3.358 1.00 88.19 169 LEU A CA 1
ATOM 1305 C C . LEU A 1 169 ? 4.874 4.798 -3.956 1.00 88.19 169 LEU A C 1
ATOM 1307 O O . LEU A 1 169 ? 4.388 5.857 -4.362 1.00 88.19 169 LEU A O 1
ATOM 1311 N N . ALA A 1 170 ? 4.190 3.658 -3.914 1.00 92.06 170 ALA A N 1
ATOM 1312 C CA . ALA A 1 170 ? 2.738 3.564 -4.028 1.00 92.06 170 ALA A CA 1
ATOM 1313 C C . ALA A 1 170 ? 2.158 3.228 -2.649 1.00 92.06 170 ALA A C 1
ATOM 1315 O O . ALA A 1 170 ? 2.538 2.228 -2.038 1.00 92.06 170 ALA A O 1
ATOM 1316 N N . VAL A 1 171 ? 1.247 4.061 -2.154 1.00 92.69 171 VAL A N 1
ATOM 1317 C CA . VAL A 1 171 ? 0.642 3.918 -0.825 1.00 92.69 171 VAL A CA 1
ATOM 1318 C C . VAL A 1 171 ? -0.856 3.745 -0.979 1.00 92.69 171 VAL A C 1
ATOM 1320 O O . VAL A 1 171 ? -1.517 4.559 -1.614 1.00 92.69 171 VAL A O 1
ATOM 1323 N N . TYR A 1 172 ? -1.396 2.710 -0.356 1.00 95.12 172 TYR A N 1
ATOM 1324 C CA . TYR A 1 172 ? -2.812 2.387 -0.337 1.00 95.12 172 TYR A CA 1
ATOM 1325 C C . TYR A 1 172 ? -3.294 2.416 1.109 1.00 95.12 172 TYR A C 1
ATOM 1327 O O . TYR A 1 172 ? -2.718 1.755 1.976 1.00 95.12 172 TYR A O 1
ATOM 1335 N N . TYR A 1 173 ? -4.345 3.185 1.367 1.00 95.00 173 TYR A N 1
ATOM 1336 C CA . TYR A 1 173 ? -4.923 3.345 2.692 1.00 95.00 173 TYR A CA 1
ATOM 1337 C C . TYR A 1 173 ? -6.426 3.085 2.673 1.00 95.00 173 TYR A C 1
ATOM 1339 O O . TYR A 1 173 ? -7.119 3.587 1.798 1.00 95.00 173 TYR A O 1
ATOM 1347 N N . VAL A 1 174 ? -6.936 2.331 3.643 1.00 95.56 174 VAL A N 1
ATOM 1348 C CA . VAL A 1 174 ? -8.371 2.112 3.862 1.00 95.56 174 VAL A CA 1
ATOM 1349 C C . VAL A 1 174 ? -8.720 2.619 5.260 1.00 95.56 174 VAL A C 1
ATOM 1351 O O . VAL A 1 174 ? -8.219 2.040 6.225 1.00 95.56 174 VAL A O 1
ATOM 1354 N N . PRO A 1 175 ? -9.563 3.657 5.404 1.00 93.06 175 PRO A N 1
ATOM 1355 C CA . PRO A 1 175 ? -9.944 4.201 6.706 1.00 93.06 175 PRO A CA 1
ATOM 1356 C C . PRO A 1 175 ? -10.645 3.195 7.628 1.00 93.06 175 PRO A C 1
ATOM 1358 O O . PRO A 1 175 ? -11.460 2.388 7.179 1.00 93.06 175 PRO A O 1
ATOM 1361 N N . ALA A 1 176 ? -10.396 3.287 8.938 1.00 88.19 176 ALA A N 1
ATOM 1362 C CA . ALA A 1 176 ? -11.120 2.519 9.959 1.00 88.19 176 ALA A CA 1
ATOM 1363 C C . ALA A 1 176 ? -12.339 3.285 10.499 1.00 88.19 176 ALA A C 1
ATOM 1365 O O . ALA A 1 176 ? -12.369 3.686 11.662 1.00 88.19 176 ALA A O 1
ATOM 1366 N N . GLY A 1 177 ? -13.357 3.486 9.657 1.00 81.06 177 GLY A N 1
ATOM 1367 C CA . GLY A 1 177 ? -14.618 4.119 10.068 1.00 81.06 177 GLY A CA 1
ATOM 1368 C C . GLY A 1 177 ? -14.404 5.482 10.738 1.00 81.06 177 GLY A C 1
ATOM 1369 O O . GLY A 1 177 ? -13.802 6.373 10.149 1.00 81.06 177 GLY A O 1
ATOM 1370 N N . GLU A 1 178 ? -14.865 5.633 11.984 1.00 74.00 178 GLU A N 1
ATOM 1371 C CA . GLU A 1 178 ? -14.742 6.873 12.775 1.00 74.00 178 GLU A CA 1
ATOM 1372 C C . GLU A 1 178 ? -13.290 7.257 13.127 1.00 74.00 178 GLU A C 1
ATOM 1374 O O . GLU A 1 178 ? -13.022 8.377 13.562 1.00 74.00 178 GLU A O 1
ATOM 1379 N N . HIS A 1 179 ? -12.331 6.353 12.922 1.00 74.19 179 HIS A N 1
ATOM 1380 C CA . HIS A 1 179 ? -10.904 6.596 13.116 1.00 74.19 179 HIS A CA 1
ATOM 1381 C C . HIS A 1 179 ? -10.174 6.769 11.782 1.00 74.19 179 HIS A C 1
ATOM 1383 O O . HIS A 1 179 ? -9.150 6.132 11.527 1.00 74.19 179 HIS A O 1
ATOM 1389 N N . ASP A 1 180 ? -10.695 7.649 10.929 1.00 85.19 180 ASP A N 1
ATOM 1390 C CA . ASP A 1 180 ? -10.056 7.994 9.664 1.00 85.19 180 ASP A CA 1
ATOM 1391 C C . ASP A 1 180 ? -8.716 8.722 9.891 1.00 85.19 180 ASP A C 1
ATOM 1393 O O . ASP A 1 180 ? -8.649 9.818 10.456 1.00 85.19 180 ASP A O 1
ATOM 1397 N N . ARG A 1 181 ? -7.621 8.100 9.438 1.00 85.88 181 ARG A N 1
ATOM 1398 C CA . ARG A 1 181 ? -6.259 8.650 9.489 1.00 85.88 181 ARG A CA 1
ATOM 1399 C C . ARG A 1 181 ? -5.803 9.230 8.153 1.00 85.88 181 ARG A C 1
ATOM 1401 O O . ARG A 1 181 ? -4.622 9.538 8.020 1.00 85.88 181 ARG A O 1
ATOM 1408 N N . SER A 1 182 ? -6.692 9.433 7.183 1.00 87.56 182 SER A N 1
ATOM 1409 C CA . SER A 1 182 ? -6.340 9.862 5.820 1.00 87.56 182 SER A CA 1
ATOM 1410 C C . SER A 1 182 ? -5.469 11.113 5.787 1.00 87.56 182 SER A C 1
ATOM 1412 O O . SER A 1 182 ? -4.449 11.125 5.106 1.00 87.56 182 SER A O 1
ATOM 1414 N N . ALA A 1 183 ? -5.802 12.140 6.575 1.00 85.25 183 ALA A N 1
ATOM 1415 C CA . ALA A 1 183 ? -4.995 13.359 6.656 1.00 85.25 183 ALA A CA 1
ATOM 1416 C C . ALA A 1 183 ? -3.585 13.098 7.218 1.00 85.25 183 ALA A C 1
ATOM 1418 O O . ALA A 1 183 ? -2.604 13.663 6.738 1.00 85.25 183 ALA A O 1
ATOM 1419 N N . GLN A 1 184 ? -3.474 12.210 8.210 1.00 84.00 184 GLN A N 1
ATOM 1420 C CA . GLN A 1 184 ? -2.194 11.823 8.799 1.00 84.00 184 GLN A CA 1
ATOM 1421 C C . GLN A 1 184 ? -1.354 11.005 7.812 1.00 84.00 184 GLN A C 1
ATOM 1423 O O . GLN A 1 184 ? -0.165 11.276 7.669 1.00 84.00 184 GLN A O 1
ATOM 1428 N N . VAL A 1 185 ? -1.970 10.050 7.106 1.00 86.56 185 VAL A N 1
ATOM 1429 C CA . VAL A 1 185 ? -1.305 9.257 6.063 1.00 86.56 185 VAL A CA 1
ATOM 1430 C C . VAL A 1 185 ? -0.846 10.167 4.928 1.00 86.56 185 VAL A C 1
ATOM 1432 O O . VAL A 1 185 ? 0.310 10.093 4.533 1.00 86.56 185 VAL A O 1
ATOM 1435 N N . ARG A 1 186 ? -1.692 11.089 4.455 1.00 87.31 186 ARG A N 1
ATOM 1436 C CA . ARG A 1 186 ? -1.321 12.060 3.418 1.00 87.31 186 ARG A CA 1
ATOM 1437 C C . ARG A 1 186 ? -0.122 12.908 3.830 1.00 87.31 186 ARG A C 1
ATOM 1439 O O . ARG A 1 186 ? 0.818 13.040 3.051 1.00 87.31 186 ARG A O 1
ATOM 1446 N N . ARG A 1 187 ? -0.136 13.443 5.056 1.00 83.25 187 ARG A N 1
ATOM 1447 C CA . ARG A 1 187 ? 0.991 14.20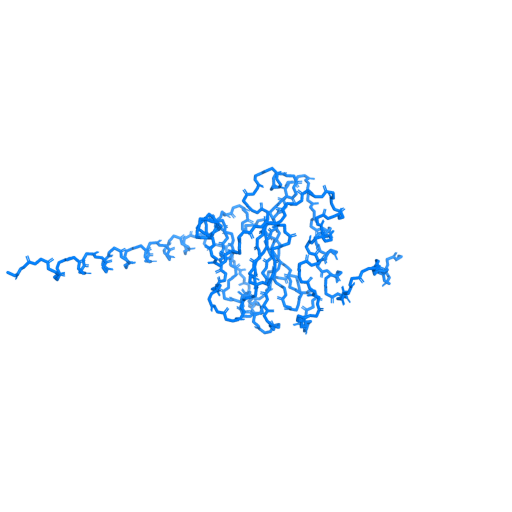7 5.603 1.00 83.25 187 ARG A CA 1
ATOM 1448 C C . ARG A 1 187 ? 2.261 13.356 5.649 1.00 83.25 187 ARG A C 1
ATOM 1450 O O . ARG A 1 187 ? 3.303 13.816 5.203 1.00 83.25 187 ARG A O 1
ATOM 1457 N N . TRP A 1 188 ? 2.169 12.105 6.101 1.00 81.12 188 TRP A N 1
ATOM 1458 C CA . TRP A 1 188 ? 3.302 11.175 6.088 1.00 81.12 188 TRP A CA 1
ATOM 1459 C C . TRP A 1 188 ? 3.844 10.934 4.670 1.00 81.12 188 TRP A C 1
ATOM 1461 O O . TRP A 1 188 ? 5.053 10.987 4.466 1.00 81.12 188 TRP A O 1
ATOM 1471 N N . VAL A 1 189 ? 2.977 10.732 3.671 1.00 84.19 189 VAL A N 1
ATOM 1472 C CA . VAL A 1 189 ? 3.410 10.566 2.271 1.00 84.19 189 VAL A CA 1
ATOM 1473 C C . VAL A 1 189 ? 4.113 11.826 1.751 1.00 84.19 189 VAL A C 1
ATOM 1475 O O . VAL A 1 189 ? 5.130 11.727 1.066 1.00 84.19 189 VAL A O 1
ATOM 1478 N N . GLN A 1 190 ? 3.610 13.013 2.100 1.00 82.12 190 GLN A N 1
ATOM 1479 C CA . GLN A 1 190 ? 4.251 14.290 1.767 1.00 82.12 190 GLN A CA 1
ATOM 1480 C C . GLN A 1 190 ? 5.623 14.432 2.430 1.00 82.12 190 GLN A C 1
ATOM 1482 O O . GLN A 1 190 ? 6.593 14.778 1.758 1.00 82.12 190 GLN A O 1
ATOM 1487 N N . GLU A 1 191 ? 5.729 14.112 3.717 1.00 75.38 191 GLU A N 1
ATOM 1488 C CA . GLU A 1 191 ? 6.996 14.119 4.450 1.00 75.38 191 GLU A CA 1
ATOM 1489 C C . GLU A 1 191 ? 7.996 13.118 3.848 1.00 75.38 191 GLU A C 1
ATOM 1491 O O . GLU A 1 191 ? 9.160 13.462 3.644 1.00 75.38 191 GLU A O 1
ATOM 1496 N N . ALA A 1 192 ? 7.543 11.915 3.482 1.00 73.06 192 ALA A N 1
ATOM 1497 C CA . ALA A 1 192 ? 8.360 10.903 2.814 1.00 73.06 192 ALA A CA 1
ATOM 1498 C C . ALA A 1 192 ? 8.892 11.387 1.454 1.00 73.06 192 ALA A C 1
ATOM 1500 O O . ALA A 1 192 ? 10.048 11.129 1.112 1.00 73.06 192 ALA A O 1
ATOM 1501 N N . ALA A 1 193 ? 8.079 12.124 0.691 1.00 75.25 193 ALA A N 1
ATOM 1502 C CA . ALA A 1 193 ? 8.516 12.739 -0.559 1.00 75.25 193 ALA A CA 1
ATOM 1503 C C . ALA A 1 193 ? 9.552 13.853 -0.315 1.00 75.25 193 ALA A C 1
ATOM 1505 O O . ALA A 1 193 ? 10.570 13.934 -1.009 1.00 75.25 193 ALA A O 1
ATOM 1506 N N . GLN A 1 194 ? 9.328 14.697 0.693 1.00 71.19 194 GLN A N 1
ATOM 1507 C CA . GLN A 1 194 ? 10.111 15.914 0.915 1.00 71.19 194 GLN A CA 1
ATOM 1508 C C . GLN A 1 194 ? 11.431 15.665 1.669 1.00 71.19 194 GLN A C 1
ATOM 1510 O O . GLN A 1 194 ? 12.422 16.332 1.367 1.00 71.19 194 GLN A O 1
ATOM 1515 N N . CYS A 1 195 ? 11.504 14.671 2.565 1.00 65.75 195 CYS A N 1
ATOM 1516 C CA . CYS A 1 195 ? 12.567 14.579 3.578 1.00 65.75 195 CYS A CA 1
ATOM 1517 C C . CYS A 1 195 ? 13.291 13.223 3.684 1.00 65.75 195 CYS A C 1
ATOM 1519 O O . CYS A 1 195 ? 13.050 12.440 4.605 1.00 65.75 195 CYS A O 1
ATOM 1521 N N . PRO A 1 196 ? 14.249 12.955 2.780 1.00 55.41 196 PRO A N 1
ATOM 1522 C CA . PRO A 1 196 ? 15.048 11.741 2.773 1.00 55.41 196 PRO A CA 1
ATOM 1523 C C . PRO A 1 196 ? 16.284 11.912 3.669 1.00 55.41 196 PRO A C 1
ATOM 1525 O O . PRO A 1 196 ? 17.365 12.243 3.191 1.00 55.41 196 PRO A O 1
ATOM 1528 N N . GLY A 1 197 ? 16.148 11.735 4.983 1.00 50.38 197 GLY A N 1
ATOM 1529 C CA . GLY A 1 197 ? 17.316 11.785 5.868 1.00 50.38 197 GLY A CA 1
ATOM 1530 C C . GLY A 1 197 ? 16.991 11.736 7.355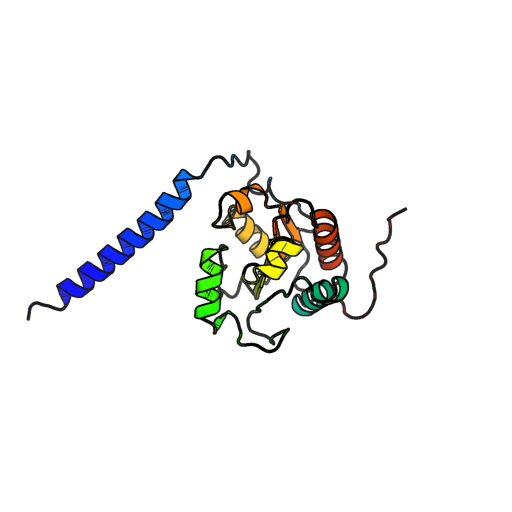 1.00 50.38 197 GLY A C 1
ATOM 1531 O O . GLY A 1 197 ? 16.155 12.481 7.856 1.00 50.38 197 GLY A O 1
ATOM 1532 N N . THR A 1 198 ? 17.664 10.831 8.058 1.00 52.31 198 THR A N 1
ATOM 1533 C CA . THR A 1 198 ? 17.508 10.532 9.484 1.00 52.31 198 THR A CA 1
ATOM 1534 C C . THR A 1 198 ? 17.904 11.713 10.379 1.00 52.31 198 THR A C 1
ATOM 1536 O O . THR A 1 198 ? 18.983 12.268 10.199 1.00 52.31 198 THR A O 1
ATOM 1539 N N . SER A 1 199 ? 17.080 11.986 11.404 1.00 45.28 199 SER A N 1
ATOM 1540 C CA . SER A 1 199 ? 17.351 12.721 12.667 1.00 45.28 199 SER A CA 1
ATOM 1541 C C . SER A 1 199 ? 16.884 14.175 12.884 1.00 45.28 199 SER A C 1
ATOM 1543 O O . SER A 1 199 ? 17.148 14.713 13.955 1.00 45.28 199 SER A O 1
ATOM 1545 N N . ALA A 1 200 ? 16.064 14.776 12.014 1.00 42.78 200 ALA A N 1
ATOM 1546 C CA . ALA A 1 200 ? 15.333 16.005 12.377 1.00 42.78 200 ALA A CA 1
ATOM 1547 C C . ALA A 1 200 ? 13.878 15.995 11.869 1.00 42.78 200 ALA A C 1
ATOM 1549 O O . ALA A 1 200 ? 13.607 15.427 10.803 1.00 42.78 200 ALA A O 1
ATOM 1550 N N . PRO A 1 201 ? 12.914 16.600 12.595 1.00 47.16 201 PRO A N 1
ATOM 1551 C CA . PRO A 1 201 ? 11.634 16.917 11.992 1.00 47.16 201 PRO A CA 1
ATOM 1552 C C . PRO A 1 201 ? 11.900 17.905 10.862 1.00 47.16 201 PRO A C 1
ATOM 1554 O O . PRO A 1 201 ? 12.484 18.966 11.070 1.00 47.16 201 PRO A O 1
ATOM 1557 N N . CYS A 1 202 ? 11.477 17.547 9.657 1.00 54.66 202 CYS A N 1
ATOM 1558 C CA . CYS A 1 202 ? 11.270 18.559 8.651 1.00 54.66 202 CYS A CA 1
ATOM 1559 C C . CYS A 1 202 ? 10.156 19.454 9.152 1.00 54.66 202 CYS A C 1
ATOM 1561 O O . CYS A 1 202 ? 8.998 19.043 9.197 1.00 54.66 202 CYS A O 1
ATOM 1563 N N . GLU A 1 203 ? 10.519 20.655 9.584 1.00 43.56 203 GLU A N 1
ATOM 1564 C CA . GLU A 1 203 ? 9.549 21.724 9.690 1.00 43.56 203 GLU A CA 1
ATOM 1565 C C . GLU A 1 203 ? 8.920 21.865 8.306 1.00 43.56 203 GLU A C 1
ATOM 1567 O O . GLU A 1 203 ? 9.577 22.253 7.339 1.00 43.56 203 GLU A O 1
ATOM 1572 N N . LEU A 1 204 ? 7.655 21.462 8.194 1.00 42.41 204 LEU A N 1
ATOM 1573 C CA . LEU A 1 204 ? 6.831 21.775 7.040 1.00 42.41 204 LEU A CA 1
ATOM 1574 C C . LEU A 1 204 ? 6.827 23.302 6.921 1.00 42.41 204 LEU A C 1
ATOM 1576 O O . LEU A 1 204 ? 6.150 23.992 7.686 1.00 42.41 204 LEU A O 1
ATOM 1580 N N . ILE A 1 205 ? 7.620 23.843 5.996 1.00 33.81 205 ILE A N 1
ATOM 1581 C CA . ILE A 1 205 ? 7.574 25.262 5.658 1.00 33.81 205 ILE A CA 1
ATOM 1582 C C . ILE A 1 205 ? 6.199 25.504 5.029 1.00 33.81 205 ILE A C 1
ATOM 1584 O O . ILE A 1 205 ? 5.983 25.205 3.858 1.00 33.81 205 ILE A O 1
ATOM 1588 N N . GLY A 1 206 ? 5.268 26.029 5.829 1.00 34.31 206 GLY A N 1
ATOM 1589 C CA . GLY A 1 206 ? 3.986 26.553 5.356 1.00 34.31 206 GLY A CA 1
ATOM 1590 C C . GLY A 1 206 ? 2.740 25.809 5.835 1.00 34.31 206 GLY A C 1
ATOM 1591 O O . GLY A 1 206 ? 1.963 25.326 5.021 1.00 34.31 206 GLY A O 1
ATOM 1592 N N . ALA A 1 207 ? 2.492 25.794 7.144 1.00 30.52 207 ALA A N 1
ATOM 1593 C CA . ALA A 1 207 ? 1.128 25.769 7.672 1.00 30.52 207 ALA A CA 1
ATOM 1594 C C . ALA A 1 207 ? 0.970 26.939 8.654 1.00 30.52 207 ALA A C 1
ATOM 1596 O O . ALA A 1 207 ? 1.160 26.797 9.862 1.00 30.52 207 ALA A O 1
ATOM 1597 N N . ARG A 1 208 ? 0.705 28.123 8.099 1.00 34.12 208 ARG A N 1
ATOM 1598 C CA . ARG A 1 208 ? 0.011 29.214 8.787 1.00 34.12 208 ARG A CA 1
ATOM 1599 C C . ARG A 1 208 ? -1.308 29.434 8.072 1.00 34.12 208 ARG A C 1
ATOM 1601 O O . ARG A 1 208 ? -1.277 29.386 6.823 1.00 34.12 208 ARG A O 1
#